Protein AF-A0A3T0L2H4-F1 (afdb_monomer)

Solvent-accessible surface area (backbone atoms only — not comparable to full-atom values): 9460 Å² total; per-residue (Å²): 134,84,81,76,82,53,71,65,59,56,51,52,51,53,52,51,52,49,54,54,48,66,65,45,51,65,56,50,56,55,52,53,42,51,49,43,51,50,49,54,53,52,48,42,53,42,38,47,71,46,48,25,53,52,43,20,54,50,18,48,73,70,71,46,46,9,37,43,18,85,68,58,34,30,36,25,63,88,86,34,71,83,20,71,37,55,82,76,43,87,78,59,85,41,53,33,37,34,35,37,48,38,19,73,33,75,86,37,40,12,22,22,25,37,36,29,41,90,70,34,72,46,55,34,36,36,29,23,27,24,16,37,82,87,43,65,29,46,58,46,40,32,35,56,73,55,86,75,89,86,57,76,49,42,39,35,75,48,88,77,58,97,80,51,55,60,44,33,34,73,87,71,44,36,23,38,49,56,130

Foldseek 3Di:
DDPDDDPVVVVVVVVVVVVVCVVVVVVVVVVQLVVLVVVVVVVLVCCAVFVQVVLQVVCLVVVVQQFNLVVQFKDAVVPHNVTPVCVRDPDDQQWGIFTSVLQGAQFWWFFGTWGDCVNNVFTKTKTKHTTGNVGTIHIWIWTWPDDDDDDGSWTWPDRDDPPDQKTATPVRTITGTDD

pLDDT: mean 89.54, std 6.28, range [52.69, 96.56]

Structure (mmCIF, N/CA/C/O backbone):
data_AF-A0A3T0L2H4-F1
#
_entry.id   AF-A0A3T0L2H4-F1
#
loop_
_atom_site.group_PDB
_atom_site.id
_atom_site.type_symbol
_atom_site.label_atom_id
_atom_site.label_alt_id
_atom_site.label_comp_id
_atom_site.label_asym_id
_atom_site.label_entity_id
_atom_site.label_seq_id
_atom_site.pdbx_PDB_ins_code
_atom_site.Cartn_x
_atom_site.Cartn_y
_atom_site.Cartn_z
_atom_site.occupancy
_atom_site.B_iso_or_equiv
_atom_site.auth_seq_id
_atom_site.auth_comp_id
_atom_site.auth_asym_id
_atom_site.auth_atom_id
_atom_site.pdbx_PDB_model_num
ATOM 1 N N . MET A 1 1 ? -42.240 -25.750 40.708 1.00 52.69 1 MET A N 1
ATOM 2 C CA . MET A 1 1 ? -42.545 -24.302 40.723 1.00 52.69 1 MET A CA 1
ATOM 3 C C . MET A 1 1 ? -41.540 -23.600 39.820 1.00 52.69 1 MET A C 1
ATOM 5 O O . MET A 1 1 ? -40.351 -23.680 40.100 1.00 52.69 1 MET A O 1
ATOM 9 N N . LYS A 1 2 ? -41.973 -23.003 38.702 1.00 60.78 2 LYS A N 1
ATOM 10 C CA . LYS A 1 2 ? -41.083 -22.189 37.857 1.00 60.78 2 LYS A CA 1
ATOM 11 C C . LYS A 1 2 ? -40.835 -20.868 38.590 1.00 60.78 2 LYS A C 1
ATOM 13 O O . LYS A 1 2 ? -41.796 -20.158 38.867 1.00 60.78 2 LYS A O 1
ATOM 18 N N . LYS A 1 3 ? -39.580 -20.565 38.945 1.00 75.06 3 LYS A N 1
ATOM 19 C CA . LYS A 1 3 ? -39.206 -19.233 39.440 1.00 75.06 3 LYS A CA 1
ATOM 20 C C . LYS A 1 3 ? -39.467 -18.240 38.307 1.00 75.06 3 LYS A C 1
ATOM 22 O O . LYS A 1 3 ? -38.840 -18.340 37.257 1.00 75.06 3 LYS A O 1
ATOM 27 N N . ALA A 1 4 ? -40.439 -17.353 38.495 1.00 71.19 4 ALA A N 1
ATOM 28 C CA . ALA A 1 4 ? -40.637 -16.223 37.602 1.00 71.19 4 ALA A CA 1
ATOM 29 C C . ALA A 1 4 ? -39.456 -15.260 37.790 1.00 71.19 4 ALA A C 1
ATOM 31 O O . ALA A 1 4 ? -39.099 -14.946 38.926 1.00 71.19 4 ALA A O 1
ATOM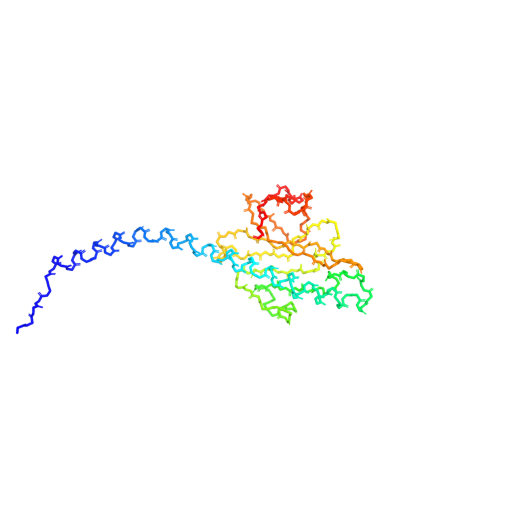 32 N N . PHE A 1 5 ? -38.828 -14.853 36.687 1.00 79.69 5 PHE A N 1
ATOM 33 C CA . PHE A 1 5 ? -37.731 -13.887 36.688 1.00 79.69 5 PHE A CA 1
ATOM 34 C C . PHE A 1 5 ? -38.257 -12.535 37.175 1.00 79.69 5 PHE A C 1
ATOM 36 O O . PHE A 1 5 ? -39.334 -12.106 36.749 1.00 79.69 5 PHE A O 1
ATOM 43 N N . THR A 1 6 ? -37.548 -11.877 38.090 1.00 90.38 6 THR A N 1
ATOM 44 C CA . THR A 1 6 ? -38.013 -10.589 38.613 1.00 90.38 6 THR A CA 1
ATOM 45 C C . THR A 1 6 ? -37.772 -9.485 37.582 1.00 90.38 6 THR A C 1
ATOM 47 O O . THR A 1 6 ? -36.775 -9.493 36.859 1.00 90.38 6 THR A O 1
ATOM 50 N N . MET A 1 7 ? -38.672 -8.497 37.503 1.00 89.19 7 MET A N 1
ATOM 51 C CA . MET A 1 7 ? -38.461 -7.345 36.613 1.00 89.19 7 MET A CA 1
ATOM 52 C C . MET A 1 7 ? -37.171 -6.586 36.957 1.00 89.19 7 MET A C 1
ATOM 54 O O . MET A 1 7 ? -36.500 -6.080 36.061 1.00 89.19 7 MET A O 1
ATOM 58 N N . ILE A 1 8 ? -36.792 -6.549 38.239 1.00 91.38 8 ILE A N 1
ATOM 59 C CA . ILE A 1 8 ? -35.568 -5.881 38.686 1.00 91.38 8 ILE A CA 1
ATOM 60 C C . ILE A 1 8 ? -34.298 -6.605 38.222 1.00 91.38 8 ILE A C 1
ATOM 62 O O . ILE A 1 8 ? -33.354 -5.934 37.812 1.00 91.38 8 ILE A O 1
ATOM 66 N N . GLU A 1 9 ? -34.276 -7.943 38.194 1.00 91.44 9 GLU A N 1
ATOM 67 C CA . GLU A 1 9 ? -33.148 -8.694 37.620 1.00 91.44 9 GLU A CA 1
ATOM 68 C C . GLU A 1 9 ? -32.969 -8.379 36.137 1.00 91.44 9 GLU A C 1
ATOM 70 O O . GLU A 1 9 ? -31.846 -8.170 35.684 1.00 91.44 9 GLU A O 1
ATOM 75 N N . LEU A 1 10 ? -34.067 -8.276 35.382 1.00 91.19 10 LEU A N 1
ATOM 76 C CA . LEU A 1 10 ? -33.998 -7.951 33.956 1.00 91.19 10 LEU A CA 1
ATOM 77 C C . LEU A 1 10 ? -33.436 -6.544 33.728 1.00 91.19 10 LEU A C 1
ATOM 79 O O . LEU A 1 10 ? -32.574 -6.356 32.870 1.00 91.19 10 LEU A O 1
ATOM 83 N N . ILE A 1 11 ? -33.878 -5.572 34.531 1.00 93.94 11 ILE A N 1
ATOM 84 C CA . ILE A 1 11 ? -33.385 -4.192 34.466 1.00 93.94 11 ILE A CA 1
ATOM 85 C C . ILE A 1 11 ? -31.892 -4.134 34.811 1.00 93.94 11 ILE A C 1
ATOM 87 O O . ILE A 1 11 ? -31.123 -3.459 34.130 1.00 93.94 11 ILE A O 1
ATOM 91 N N . PHE A 1 12 ? -31.448 -4.867 35.831 1.00 94.06 12 PHE A N 1
ATOM 92 C CA . PHE A 1 12 ? -30.040 -4.859 36.219 1.00 94.06 12 PHE A CA 1
ATOM 93 C C . PHE A 1 12 ? -29.137 -5.436 35.118 1.00 94.06 12 PHE A C 1
ATOM 95 O O . PHE A 1 12 ? -28.072 -4.886 34.837 1.00 94.06 12 PHE A O 1
ATOM 102 N N . VAL A 1 13 ? -29.592 -6.487 34.426 1.00 94.38 13 VAL A N 1
ATOM 103 C CA . VAL A 1 13 ? -28.862 -7.086 33.298 1.00 94.38 13 VAL A CA 1
ATOM 104 C C . VAL A 1 13 ? -28.708 -6.099 32.140 1.00 94.38 13 VAL A C 1
ATOM 106 O O . VAL A 1 13 ? -27.595 -5.926 31.645 1.00 94.38 13 VAL A O 1
ATOM 109 N N . ILE A 1 14 ? -29.777 -5.411 31.722 1.00 95.12 14 ILE A N 1
ATOM 110 C CA . ILE A 1 14 ? -29.680 -4.439 30.616 1.00 95.12 14 ILE A CA 1
ATOM 111 C C . ILE A 1 14 ? -28.819 -3.228 30.988 1.00 95.12 14 ILE A C 1
ATOM 113 O O . ILE A 1 14 ? -28.109 -2.709 30.130 1.00 95.12 14 ILE A O 1
ATOM 117 N N . VAL A 1 15 ? -28.822 -2.805 32.259 1.00 96.19 15 VAL A N 1
ATOM 118 C CA . VAL A 1 15 ? -27.967 -1.710 32.741 1.00 96.19 15 VAL A CA 1
ATOM 119 C C . VAL A 1 15 ? -26.497 -2.119 32.688 1.00 96.19 15 VAL A C 1
ATOM 121 O O . VAL A 1 15 ? -25.678 -1.369 32.156 1.00 96.19 15 VAL A O 1
ATOM 124 N N . ILE A 1 16 ? -26.154 -3.319 33.166 1.00 96.25 16 ILE A N 1
ATOM 125 C CA . ILE A 1 16 ? -24.778 -3.828 33.082 1.00 96.25 16 ILE A CA 1
ATOM 126 C C . ILE A 1 16 ? -24.341 -3.961 31.620 1.00 96.25 16 ILE A C 1
ATOM 128 O O . ILE A 1 16 ? -23.266 -3.477 31.264 1.00 96.25 16 ILE A O 1
ATOM 132 N N . LEU A 1 17 ? -25.167 -4.569 30.759 1.00 96.12 17 LEU A N 1
ATOM 133 C CA . LEU A 1 17 ? -24.862 -4.697 29.331 1.00 96.12 17 LEU A CA 1
ATOM 134 C C . LEU A 1 17 ? -24.706 -3.326 28.658 1.00 96.12 17 LEU A C 1
ATOM 136 O O . LEU A 1 17 ? -23.811 -3.162 27.832 1.00 96.12 17 LEU A O 1
ATOM 140 N N . GLY A 1 18 ? -25.506 -2.332 29.051 1.00 96.56 18 GLY A N 1
ATOM 141 C CA . GLY A 1 18 ? -25.394 -0.958 28.566 1.00 96.56 18 GLY A CA 1
ATOM 142 C C . GLY A 1 18 ? -24.054 -0.309 28.922 1.00 96.56 18 GLY A C 1
ATOM 143 O O . GLY A 1 18 ? -23.401 0.264 28.050 1.00 96.56 18 GLY A O 1
ATOM 144 N N . ILE A 1 19 ? -23.599 -0.448 30.172 1.00 96.25 19 ILE A N 1
ATOM 145 C CA . ILE A 1 19 ? -22.305 0.097 30.619 1.00 96.25 19 ILE A CA 1
ATOM 146 C C . ILE A 1 19 ? -21.145 -0.616 29.912 1.00 96.25 19 ILE A C 1
ATOM 148 O O . ILE A 1 19 ? -20.230 0.040 29.412 1.00 96.25 19 ILE A O 1
ATOM 152 N N . LEU A 1 20 ? -21.190 -1.950 29.821 1.00 96.12 20 LEU A N 1
ATOM 153 C CA . LEU A 1 20 ? -20.154 -2.727 29.135 1.00 96.12 20 LEU A CA 1
ATOM 154 C C . LEU A 1 20 ? -20.071 -2.372 27.644 1.00 96.12 20 LEU A C 1
ATOM 156 O O . LEU A 1 20 ? -18.970 -2.193 27.122 1.00 96.12 20 LEU A O 1
ATOM 160 N N . ALA A 1 21 ? -21.213 -2.211 26.970 1.00 93.44 21 ALA A N 1
ATOM 161 C CA . ALA A 1 21 ? -21.261 -1.806 25.567 1.00 93.44 21 ALA A CA 1
ATOM 162 C C . ALA A 1 21 ? -20.691 -0.395 25.35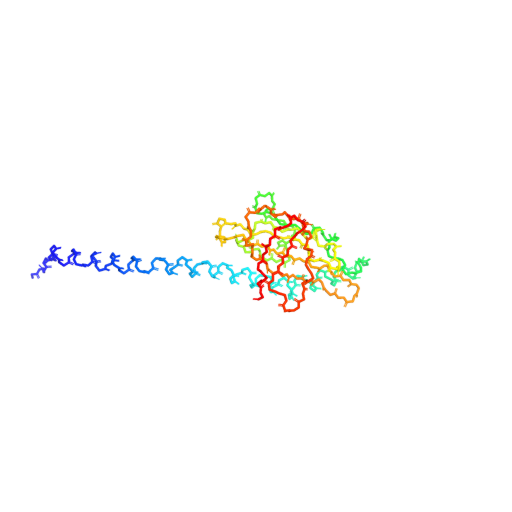4 1.00 93.44 21 ALA A C 1
ATOM 164 O O . ALA A 1 21 ? -19.905 -0.190 24.427 1.00 93.44 21 ALA A O 1
ATOM 165 N N . ALA A 1 22 ? -21.022 0.555 26.237 1.00 93.81 22 ALA A N 1
ATOM 166 C CA . ALA A 1 22 ? -20.541 1.933 26.149 1.00 93.81 22 ALA A CA 1
ATOM 167 C C . ALA A 1 22 ? -19.007 2.034 26.221 1.00 93.81 22 ALA A C 1
ATOM 169 O O . ALA A 1 22 ? -18.408 2.835 25.506 1.00 93.81 22 ALA A O 1
ATOM 170 N N . VAL A 1 23 ? -18.358 1.201 27.041 1.00 93.25 23 VAL A N 1
ATOM 171 C CA . VAL A 1 23 ? -16.890 1.189 27.173 1.00 93.25 23 VAL A CA 1
ATOM 172 C C . VAL A 1 23 ? -16.217 0.370 26.062 1.00 93.25 23 VAL A C 1
ATOM 174 O O . VAL A 1 23 ? -15.116 0.708 25.622 1.00 93.25 23 VAL A O 1
ATOM 177 N N . ALA A 1 24 ? -16.855 -0.699 25.578 1.00 91.50 24 ALA A N 1
ATOM 178 C CA . ALA A 1 24 ? -16.274 -1.581 24.564 1.00 91.50 24 ALA A CA 1
ATOM 179 C C . ALA A 1 24 ? -16.291 -0.984 23.145 1.00 91.50 24 ALA A C 1
ATOM 181 O O . ALA A 1 24 ? -15.344 -1.189 22.381 1.00 91.50 24 ALA A O 1
ATOM 182 N N . LEU A 1 25 ? -17.339 -0.236 22.786 1.00 90.88 25 LEU A N 1
ATOM 183 C CA . LEU A 1 25 ? -17.563 0.231 21.415 1.00 90.88 25 LEU A CA 1
ATOM 184 C C . LEU A 1 25 ? -16.460 1.170 20.879 1.00 90.88 25 LEU A C 1
ATOM 186 O O . LEU A 1 25 ? -15.962 0.906 19.782 1.00 90.88 25 LEU A O 1
ATOM 190 N N . PRO A 1 26 ? -15.979 2.189 21.622 1.00 87.81 26 PRO A N 1
ATOM 191 C CA . PRO A 1 26 ? -14.891 3.049 21.146 1.00 87.81 26 PRO A CA 1
ATOM 192 C C . PRO A 1 26 ? -13.592 2.275 20.890 1.00 87.81 26 PRO A C 1
ATOM 194 O O . PRO A 1 26 ? -12.888 2.525 19.912 1.00 87.81 26 PRO A O 1
ATOM 197 N N . LYS A 1 27 ? -13.290 1.289 21.746 1.00 89.00 27 LYS A N 1
ATOM 198 C CA . LYS A 1 27 ? -12.111 0.429 21.591 1.00 89.00 27 LYS A CA 1
ATOM 199 C C . LYS A 1 27 ? -12.232 -0.458 20.351 1.00 89.00 27 LYS A C 1
ATOM 201 O O . LYS A 1 27 ? -11.249 -0.626 19.633 1.00 89.00 27 LYS A O 1
ATOM 206 N N . PHE A 1 28 ? -13.423 -0.993 20.086 1.00 89.31 28 PHE A N 1
ATOM 207 C CA . PHE A 1 28 ? -13.675 -1.843 18.923 1.00 89.31 28 PHE A CA 1
ATOM 208 C C . PHE A 1 28 ? -13.435 -1.104 17.598 1.00 89.31 28 PHE A C 1
ATOM 210 O O . PHE A 1 28 ? -12.770 -1.645 16.717 1.00 89.31 28 PHE A O 1
ATOM 217 N N . LEU A 1 29 ? -13.874 0.156 17.485 1.00 87.94 29 LEU A N 1
ATOM 218 C CA . LEU A 1 29 ? -13.630 0.985 16.294 1.00 87.94 29 LEU A CA 1
ATOM 219 C C . LEU A 1 29 ? -12.131 1.209 16.035 1.00 87.94 29 LEU A C 1
ATOM 221 O O . LEU A 1 29 ? -11.672 1.099 14.899 1.00 87.94 29 LEU A O 1
ATOM 225 N N . GLY A 1 30 ? -11.350 1.466 17.089 1.00 88.50 30 GLY A N 1
ATOM 226 C CA . GLY A 1 30 ? -9.897 1.611 16.972 1.00 88.50 30 GLY A CA 1
ATOM 227 C C . GLY A 1 30 ? -9.198 0.328 16.505 1.00 88.50 30 GLY A C 1
ATOM 228 O O . GLY A 1 30 ? -8.292 0.391 15.676 1.00 88.50 30 GLY A O 1
ATOM 229 N N . VAL A 1 31 ? -9.636 -0.837 16.994 1.00 91.38 31 VAL A N 1
ATOM 230 C CA . VAL A 1 31 ? -9.088 -2.143 16.584 1.00 91.38 31 VAL A CA 1
ATOM 231 C C . VAL A 1 31 ? -9.437 -2.461 15.130 1.00 91.38 31 VAL A C 1
ATOM 233 O O . VAL A 1 31 ? -8.564 -2.909 14.391 1.00 91.38 31 VAL A O 1
ATOM 236 N N . ALA A 1 32 ? -10.669 -2.185 14.694 1.00 90.44 32 ALA A N 1
ATOM 237 C CA . ALA A 1 32 ? -11.070 -2.371 13.299 1.00 90.44 32 ALA A CA 1
ATOM 238 C C . ALA A 1 32 ? -10.202 -1.528 12.348 1.00 90.44 32 ALA A C 1
ATOM 240 O O . ALA A 1 32 ? -9.665 -2.051 11.374 1.00 90.44 32 ALA A O 1
ATOM 241 N N . GLN A 1 33 ? -9.966 -0.256 12.686 1.00 91.06 33 GLN A N 1
ATOM 242 C CA . GLN A 1 33 ? -9.081 0.619 11.913 1.00 91.06 33 GLN A CA 1
ATOM 243 C C . GLN A 1 33 ? -7.650 0.065 11.810 1.00 91.06 33 GLN A C 1
ATOM 245 O O . GLN A 1 33 ? -7.047 0.081 10.738 1.00 91.06 33 GLN A O 1
ATOM 250 N N . GLN A 1 34 ? -7.093 -0.420 12.923 1.00 91.81 34 GLN A N 1
ATOM 251 C CA . GLN A 1 34 ? -5.754 -1.014 12.938 1.00 91.81 34 GLN A CA 1
ATOM 252 C C . GLN A 1 34 ? -5.689 -2.312 12.125 1.00 91.81 34 GLN A C 1
ATOM 254 O O . GLN A 1 34 ? -4.666 -2.575 11.498 1.00 91.81 34 GLN A O 1
ATOM 259 N N . ALA A 1 35 ? -6.770 -3.095 12.095 1.00 93.81 35 ALA A N 1
ATOM 260 C CA . ALA A 1 35 ? -6.859 -4.294 11.270 1.00 93.81 35 ALA A CA 1
ATOM 261 C C . ALA A 1 35 ? -6.830 -3.953 9.771 1.00 93.81 35 ALA A C 1
ATOM 263 O O . ALA A 1 35 ? -6.056 -4.559 9.034 1.00 93.81 35 ALA A O 1
ATOM 264 N N . HIS A 1 36 ? -7.588 -2.942 9.331 1.00 94.94 36 HIS A N 1
ATOM 265 C CA . HIS A 1 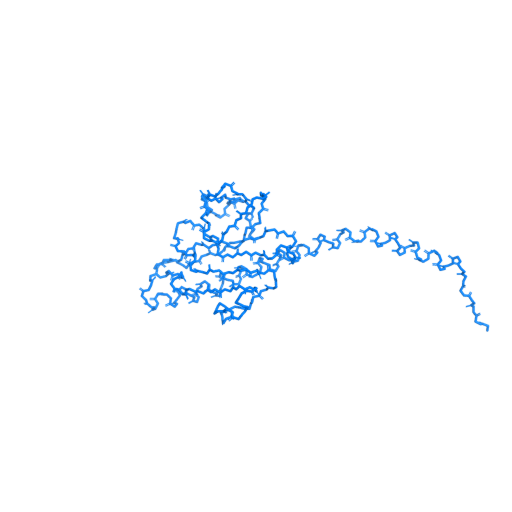36 ? -7.545 -2.468 7.941 1.00 94.94 36 HIS A CA 1
ATOM 266 C C . HIS A 1 36 ? -6.151 -1.960 7.549 1.00 94.94 36 HIS A C 1
ATOM 268 O O . HIS A 1 36 ? -5.628 -2.330 6.499 1.00 94.94 36 HIS A O 1
ATOM 274 N N . GLU A 1 37 ? -5.498 -1.182 8.420 1.00 94.56 37 GLU A N 1
ATOM 275 C CA . GLU A 1 37 ? -4.113 -0.750 8.189 1.00 94.56 37 GLU A CA 1
ATOM 276 C C . GLU A 1 37 ? -3.143 -1.943 8.119 1.00 94.56 37 GLU A C 1
ATOM 278 O O . GLU A 1 37 ? -2.256 -1.976 7.267 1.00 94.56 37 GLU A O 1
ATOM 283 N N . GLY A 1 38 ? -3.314 -2.944 8.986 1.00 95.06 38 GLY A N 1
ATOM 284 C CA . GLY A 1 38 ? -2.518 -4.173 8.983 1.00 95.06 38 GLY A CA 1
ATOM 285 C C . GLY A 1 38 ? -2.687 -5.004 7.707 1.00 95.06 38 GLY A C 1
ATOM 286 O O . GLY A 1 38 ? -1.698 -5.527 7.185 1.00 95.06 38 GLY A O 1
ATOM 287 N N . ASN A 1 39 ? -3.906 -5.075 7.167 1.00 95.19 39 ASN A N 1
ATOM 288 C CA . ASN A 1 39 ? -4.189 -5.727 5.887 1.00 95.19 39 ASN A CA 1
ATOM 289 C C . ASN A 1 39 ? -3.465 -5.015 4.741 1.00 95.19 39 ASN A C 1
ATOM 291 O O . ASN A 1 39 ? -2.765 -5.667 3.968 1.00 95.19 39 ASN A O 1
ATOM 295 N N . LEU A 1 40 ? -3.553 -3.682 4.677 1.00 95.44 40 LEU A N 1
ATOM 296 C CA . LEU A 1 40 ? -2.861 -2.879 3.663 1.00 95.44 40 LEU A CA 1
ATOM 297 C C . LEU A 1 40 ? -1.335 -3.021 3.755 1.00 95.44 40 LEU A C 1
ATOM 299 O O . LEU A 1 40 ? -0.672 -3.192 2.734 1.00 95.44 40 LEU A O 1
ATOM 303 N N . LYS A 1 41 ? -0.764 -3.026 4.967 1.00 95.38 41 LYS A N 1
ATOM 304 C CA . LYS A 1 41 ? 0.673 -3.291 5.174 1.00 95.38 41 LYS A CA 1
ATOM 305 C C . LYS A 1 41 ? 1.074 -4.677 4.677 1.00 95.38 41 LYS A C 1
ATOM 307 O O . LYS A 1 41 ? 2.087 -4.825 3.998 1.00 95.38 41 LYS A O 1
ATOM 312 N N . SER A 1 42 ? 0.271 -5.691 4.991 1.00 95.25 42 SER A N 1
ATOM 313 C CA . SER A 1 42 ? 0.519 -7.069 4.552 1.00 95.25 42 SER A CA 1
ATOM 314 C C . SER A 1 42 ? 0.421 -7.202 3.032 1.00 95.25 42 SER A C 1
ATOM 316 O O . SER A 1 42 ? 1.243 -7.884 2.417 1.00 95.25 42 SER A O 1
ATOM 318 N N . PHE A 1 43 ? -0.532 -6.499 2.421 1.00 95.25 43 PHE A N 1
ATOM 319 C CA . PHE A 1 43 ? -0.705 -6.432 0.977 1.00 95.25 43 PHE A CA 1
ATOM 320 C C . PHE A 1 43 ? 0.495 -5.771 0.289 1.00 95.25 43 PHE A C 1
ATOM 322 O O . PHE A 1 43 ? 1.101 -6.390 -0.578 1.00 95.25 43 PHE A O 1
ATOM 329 N N . VAL A 1 44 ? 0.946 -4.597 0.746 1.00 95.44 44 VAL A N 1
ATOM 330 C CA . VAL A 1 44 ? 2.172 -3.953 0.226 1.00 95.44 44 VAL A CA 1
ATOM 331 C C . VAL A 1 44 ? 3.414 -4.825 0.450 1.00 95.44 44 VAL A C 1
ATOM 333 O O . VAL A 1 44 ? 4.292 -4.913 -0.409 1.00 95.44 44 VAL A O 1
ATOM 336 N N . GLY A 1 45 ? 3.489 -5.540 1.573 1.00 94.94 45 GLY A N 1
ATOM 337 C CA . GLY A 1 45 ? 4.533 -6.538 1.802 1.00 94.94 45 GLY A CA 1
ATOM 338 C C . GLY A 1 45 ? 4.476 -7.712 0.816 1.00 94.94 45 GLY A C 1
ATOM 339 O O . GLY A 1 45 ? 5.511 -8.293 0.496 1.00 94.94 45 GLY A O 1
ATOM 340 N N . THR A 1 46 ? 3.290 -8.071 0.328 1.00 94.50 46 THR A N 1
ATOM 341 C CA . THR A 1 46 ? 3.098 -9.097 -0.709 1.00 94.50 46 THR A CA 1
ATOM 342 C C . THR A 1 46 ? 3.476 -8.553 -2.085 1.00 94.50 46 THR A C 1
ATOM 344 O O . THR A 1 46 ? 4.217 -9.221 -2.803 1.00 94.50 46 THR A O 1
ATOM 347 N N . LEU A 1 47 ? 3.098 -7.309 -2.406 1.00 94.06 47 LEU A N 1
ATOM 348 C CA . LEU A 1 47 ? 3.540 -6.621 -3.623 1.00 94.06 47 LEU A CA 1
ATOM 349 C C . LEU A 1 47 ? 5.065 -6.633 -3.739 1.00 94.06 47 LEU A C 1
ATOM 351 O O . LEU A 1 47 ? 5.597 -7.100 -4.737 1.00 94.06 47 LEU A O 1
ATOM 355 N N . ASN A 1 48 ? 5.776 -6.233 -2.686 1.00 94.62 48 ASN A N 1
ATOM 356 C CA . ASN A 1 48 ? 7.242 -6.204 -2.690 1.00 94.62 48 ASN A CA 1
ATOM 357 C C . ASN A 1 48 ? 7.909 -7.584 -2.803 1.00 94.62 48 ASN A C 1
ATOM 359 O O . ASN A 1 48 ? 9.037 -7.680 -3.278 1.00 94.62 48 ASN A O 1
ATOM 363 N N . ARG A 1 49 ? 7.266 -8.650 -2.314 1.00 93.88 49 ARG A N 1
ATOM 364 C CA . ARG A 1 49 ? 7.866 -9.996 -2.266 1.00 93.88 49 ARG A CA 1
ATOM 365 C C . ARG A 1 49 ? 7.502 -10.874 -3.454 1.00 93.88 49 ARG A C 1
ATOM 367 O O . ARG A 1 49 ? 8.236 -11.815 -3.737 1.00 93.88 49 ARG A O 1
ATOM 374 N N . THR A 1 50 ? 6.388 -10.587 -4.114 1.00 92.38 50 THR A N 1
ATOM 375 C CA . THR A 1 50 ? 5.845 -11.431 -5.179 1.00 92.38 50 THR A CA 1
ATOM 376 C C . THR A 1 50 ? 5.681 -10.631 -6.459 1.00 92.38 50 THR A C 1
ATOM 378 O O . THR A 1 50 ? 6.366 -10.912 -7.432 1.00 92.38 50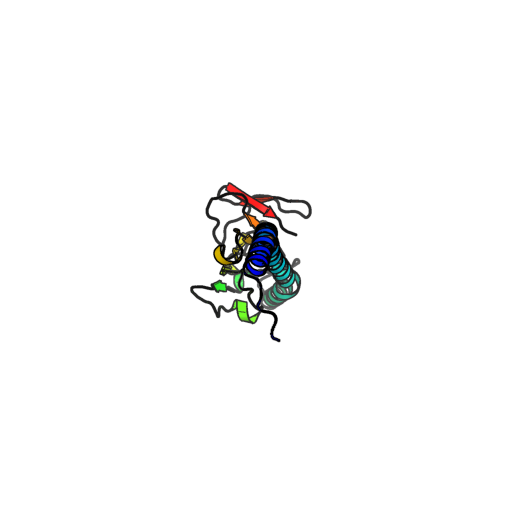 THR A O 1
ATOM 381 N N . VAL A 1 51 ? 4.842 -9.594 -6.453 1.00 91.81 51 VAL A N 1
ATOM 382 C CA . VAL A 1 51 ? 4.506 -8.853 -7.679 1.00 91.81 51 VAL A CA 1
ATOM 383 C C . VAL A 1 51 ? 5.720 -8.102 -8.227 1.00 91.81 51 VAL A C 1
ATOM 385 O O . VAL A 1 51 ? 6.061 -8.272 -9.390 1.00 91.81 51 VAL A O 1
ATOM 388 N N . ALA A 1 52 ? 6.430 -7.353 -7.382 1.00 92.94 52 ALA A N 1
ATOM 389 C CA . ALA A 1 52 ? 7.618 -6.589 -7.750 1.00 92.94 52 ALA A CA 1
ATOM 390 C C . ALA A 1 52 ? 8.688 -7.435 -8.473 1.00 92.94 52 ALA A C 1
ATOM 392 O O . ALA A 1 52 ? 9.024 -7.101 -9.608 1.00 92.94 52 ALA A O 1
ATOM 393 N N . PRO A 1 53 ? 9.211 -8.539 -7.896 1.00 93.06 53 PRO A N 1
ATOM 394 C CA . PRO A 1 53 ? 10.222 -9.346 -8.576 1.00 93.06 53 PRO A CA 1
ATOM 395 C C . PRO A 1 53 ? 9.678 -10.093 -9.800 1.00 93.06 53 PRO A C 1
ATOM 397 O O . PRO A 1 53 ? 10.428 -10.294 -10.753 1.00 93.06 53 PRO A O 1
ATOM 400 N N . THR A 1 54 ? 8.402 -10.500 -9.805 1.00 92.94 54 THR A N 1
ATOM 401 C CA . THR A 1 54 ? 7.793 -11.165 -10.967 1.00 92.94 54 THR A CA 1
ATOM 402 C C . THR A 1 54 ? 7.696 -10.219 -12.159 1.00 92.94 54 THR A C 1
ATOM 404 O O . THR A 1 54 ? 8.176 -10.570 -13.234 1.00 92.94 54 THR A O 1
ATOM 407 N N . LEU A 1 55 ? 7.149 -9.015 -11.968 1.00 93.06 55 LEU A N 1
ATOM 408 C CA . LEU A 1 55 ? 7.030 -8.020 -13.037 1.00 93.06 55 LEU A CA 1
ATOM 409 C C . LEU A 1 55 ? 8.396 -7.512 -13.491 1.00 93.06 55 LEU A C 1
ATOM 411 O O . LEU A 1 55 ? 8.625 -7.352 -14.68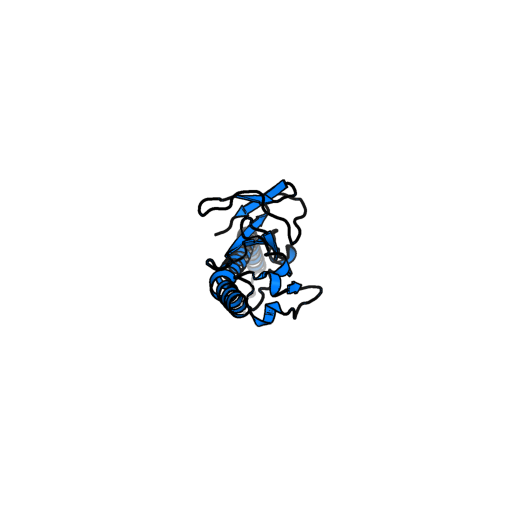4 1.00 93.06 55 LEU A O 1
ATOM 415 N N . TRP A 1 56 ? 9.333 -7.331 -12.560 1.00 94.94 56 TRP A N 1
ATOM 416 C CA . TRP A 1 56 ? 10.703 -6.958 -12.898 1.00 94.94 56 TRP A CA 1
ATOM 417 C C . TRP A 1 56 ? 11.393 -8.020 -13.757 1.00 94.94 56 TRP A C 1
ATOM 419 O O . TRP A 1 56 ? 11.992 -7.699 -14.779 1.00 94.94 56 TRP A O 1
ATOM 429 N N . SER A 1 57 ? 11.269 -9.301 -13.396 1.00 93.31 57 SER A N 1
ATOM 430 C CA . SER A 1 57 ? 11.829 -10.386 -14.206 1.00 93.31 57 SER A CA 1
ATOM 431 C C . SER A 1 57 ? 11.176 -10.470 -15.587 1.00 93.31 57 SER A C 1
ATOM 433 O O . SER A 1 57 ? 11.870 -10.763 -16.561 1.00 93.31 57 SER A O 1
ATOM 435 N N . GLU A 1 58 ? 9.864 -10.237 -15.678 1.00 92.19 58 GLU A N 1
ATOM 436 C CA . GLU A 1 58 ? 9.134 -10.202 -16.949 1.00 92.19 58 GLU A CA 1
ATOM 437 C C . GLU A 1 58 ? 9.633 -9.040 -17.821 1.00 92.19 58 GLU A C 1
ATOM 439 O O . GLU A 1 58 ? 10.031 -9.265 -18.964 1.00 92.19 58 GLU A O 1
ATOM 444 N N . SER A 1 59 ? 9.752 -7.845 -17.241 1.00 93.94 59 SER A N 1
ATOM 445 C CA . SER A 1 59 ? 10.284 -6.637 -17.879 1.00 93.94 59 SER A CA 1
ATOM 446 C C . SER A 1 59 ? 11.702 -6.829 -18.425 1.00 93.94 59 SER A C 1
ATOM 448 O O . SER A 1 59 ? 11.960 -6.577 -19.604 1.00 93.94 59 SER A O 1
ATOM 450 N N . ILE A 1 60 ? 12.616 -7.376 -17.619 1.00 94.12 60 ILE A N 1
ATOM 451 C CA . ILE A 1 60 ? 13.997 -7.659 -18.041 1.00 94.12 60 ILE A CA 1
ATOM 452 C C . ILE A 1 60 ? 14.022 -8.677 -19.186 1.00 94.12 60 ILE A C 1
ATOM 454 O O . ILE A 1 60 ? 14.762 -8.504 -20.154 1.00 94.12 60 ILE A O 1
ATOM 458 N N . SER A 1 61 ? 13.192 -9.723 -19.117 1.00 93.75 61 SER A N 1
ATOM 459 C CA . SER A 1 61 ? 13.100 -10.723 -20.190 1.00 93.75 61 SER A CA 1
ATOM 460 C C . SER A 1 61 ? 12.483 -10.170 -21.480 1.00 93.75 61 SER A C 1
ATOM 462 O O . SER A 1 61 ? 12.830 -10.628 -22.569 1.00 93.75 61 SER A O 1
ATOM 464 N N . GLY A 1 62 ? 11.602 -9.173 -21.358 1.00 92.75 62 GLY A N 1
ATOM 465 C CA . GLY A 1 62 ? 10.955 -8.475 -22.466 1.00 92.75 62 GLY A CA 1
ATOM 466 C C . GLY A 1 62 ? 11.793 -7.353 -23.083 1.00 92.75 62 GLY A C 1
ATOM 467 O O . GLY A 1 62 ? 11.387 -6.799 -24.100 1.00 92.75 62 GLY A O 1
ATOM 468 N N . GLY A 1 63 ? 12.960 -7.029 -22.514 1.00 93.06 63 GLY A N 1
ATOM 469 C CA . GLY A 1 63 ? 13.809 -5.931 -22.987 1.00 93.06 63 GLY A CA 1
ATOM 470 C C . GLY A 1 63 ? 13.318 -4.542 -22.572 1.00 93.06 63 GLY A C 1
ATOM 471 O O . GLY A 1 63 ? 13.616 -3.567 -23.254 1.00 93.06 63 GLY A O 1
ATOM 472 N N . HIS A 1 64 ? 12.568 -4.456 -21.471 1.00 91.69 64 HIS A N 1
ATOM 473 C CA . HIS A 1 64 ? 12.045 -3.214 -20.895 1.00 91.69 64 HIS A CA 1
ATOM 474 C C . HIS A 1 64 ? 12.905 -2.696 -19.725 1.00 91.69 64 HIS A C 1
ATOM 476 O O . HIS A 1 64 ? 12.450 -1.882 -18.937 1.00 91.69 64 HIS A O 1
ATOM 482 N N . ASP A 1 65 ? 14.149 -3.171 -19.583 1.00 91.81 65 ASP A N 1
ATOM 483 C CA . ASP A 1 65 ? 15.132 -2.671 -18.606 1.00 91.81 65 ASP A CA 1
ATOM 484 C C . ASP A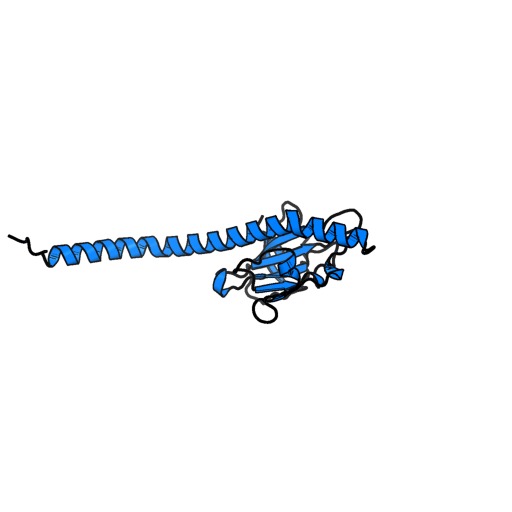 1 65 ? 14.638 -2.587 -17.147 1.00 91.81 65 ASP A C 1
ATOM 486 O O . ASP A 1 65 ? 15.143 -1.789 -16.363 1.00 91.81 65 ASP A O 1
ATOM 490 N N . GLY A 1 66 ? 13.687 -3.434 -16.747 1.00 89.94 66 GLY A N 1
ATOM 491 C CA . GLY A 1 66 ? 13.160 -3.472 -15.382 1.00 89.94 66 GLY A CA 1
ATOM 492 C C . GLY A 1 66 ? 12.040 -2.469 -15.089 1.00 89.94 66 GLY A C 1
ATOM 493 O O . GLY A 1 66 ? 11.526 -2.514 -13.972 1.00 89.94 66 GLY A O 1
ATOM 494 N N . ASP A 1 67 ? 11.642 -1.647 -16.068 1.00 92.12 67 ASP A N 1
ATOM 495 C CA . ASP A 1 67 ? 10.448 -0.787 -16.032 1.00 92.12 67 ASP A CA 1
ATOM 496 C C . ASP A 1 67 ? 9.204 -1.671 -15.894 1.00 92.12 67 ASP A C 1
ATOM 498 O O . ASP A 1 67 ? 9.016 -2.595 -16.692 1.00 92.12 67 ASP A O 1
ATOM 502 N N . ILE A 1 68 ? 8.373 -1.440 -14.877 1.00 92.81 68 ILE A N 1
ATOM 503 C CA . ILE A 1 68 ? 7.104 -2.161 -14.699 1.00 92.81 68 ILE A CA 1
ATOM 504 C C . ILE A 1 68 ? 5.876 -1.375 -15.164 1.00 92.81 68 ILE A C 1
ATOM 506 O O . ILE A 1 68 ? 4.812 -1.984 -15.327 1.00 92.81 68 ILE A O 1
ATOM 510 N N . ALA A 1 69 ? 5.994 -0.077 -15.442 1.00 92.25 69 ALA A N 1
ATOM 511 C CA . ALA A 1 69 ? 4.920 0.720 -16.027 1.00 92.25 69 ALA A CA 1
ATOM 512 C C . ALA A 1 69 ? 4.505 0.220 -17.413 1.00 92.25 69 ALA A C 1
ATOM 514 O O . ALA A 1 69 ? 3.315 0.283 -17.746 1.00 92.25 69 ALA A O 1
ATOM 515 N N . TYR A 1 70 ? 5.424 -0.371 -18.188 1.00 89.88 70 TYR A N 1
ATOM 516 C CA . TYR A 1 70 ? 5.094 -0.954 -19.500 1.00 89.88 70 TYR A CA 1
ATOM 517 C C . TYR A 1 70 ? 3.957 -1.990 -19.432 1.00 89.88 70 TYR A C 1
ATOM 519 O O . TYR A 1 70 ? 3.227 -2.181 -20.407 1.00 89.88 70 TYR A O 1
ATOM 527 N N . THR A 1 71 ? 3.807 -2.671 -18.291 1.00 86.88 71 THR A N 1
ATOM 528 C CA . THR A 1 71 ? 2.832 -3.753 -18.118 1.00 86.88 71 THR A CA 1
ATOM 529 C C . THR A 1 71 ? 1.385 -3.257 -18.161 1.00 86.88 71 THR A C 1
ATOM 531 O O . THR A 1 71 ? 0.478 -4.057 -18.405 1.00 86.88 71 THR A O 1
ATOM 534 N N . ALA A 1 72 ? 1.162 -1.954 -17.931 1.00 88.19 72 ALA A N 1
ATOM 535 C CA . ALA A 1 72 ? -0.155 -1.321 -17.862 1.00 88.19 72 ALA A CA 1
ATOM 536 C C . ALA A 1 72 ? -1.154 -2.117 -17.000 1.00 88.19 72 ALA A C 1
ATOM 538 O O . ALA A 1 72 ? -2.328 -2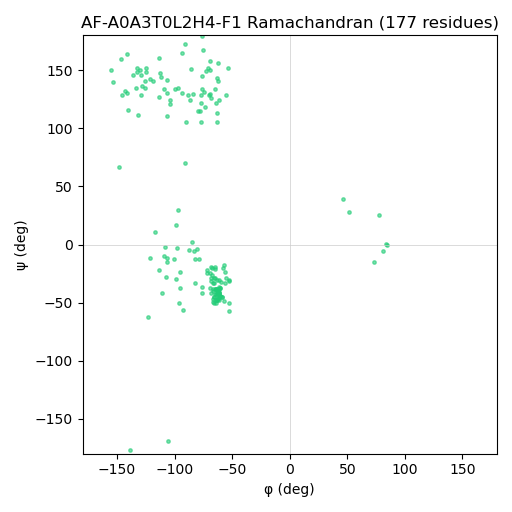.291 -17.347 1.00 88.19 72 ALA A O 1
ATOM 539 N N . LEU A 1 73 ? -0.661 -2.673 -15.888 1.00 92.50 73 LEU A N 1
ATOM 540 C CA . LEU A 1 73 ? -1.489 -3.431 -14.964 1.00 92.50 73 LEU A CA 1
ATOM 541 C C . LEU A 1 73 ? -2.322 -2.482 -14.113 1.00 92.50 73 LEU A C 1
ATOM 543 O O . LEU A 1 73 ? -1.798 -1.644 -13.386 1.00 92.50 73 LEU A O 1
ATOM 547 N N . GLN A 1 74 ? -3.630 -2.660 -14.196 1.00 93.00 74 GLN A N 1
ATOM 548 C CA . GLN A 1 74 ? -4.644 -1.814 -13.608 1.00 93.00 74 GLN A CA 1
ATOM 549 C C . GLN A 1 74 ? -5.684 -2.658 -12.875 1.00 93.00 74 GLN A C 1
ATOM 551 O O . GLN A 1 74 ? -6.021 -3.784 -13.253 1.00 93.00 74 GLN A O 1
ATOM 556 N N . TYR A 1 75 ? -6.219 -2.069 -11.822 1.00 94.00 75 TYR A N 1
ATOM 557 C CA . TYR A 1 75 ? -7.356 -2.537 -11.058 1.00 94.00 75 TYR A CA 1
ATOM 558 C C . TYR A 1 75 ? -8.169 -1.320 -10.625 1.00 94.00 75 TYR A C 1
ATOM 560 O O . TYR A 1 75 ? -7.627 -0.359 -10.080 1.00 94.00 75 TYR A O 1
ATOM 568 N N . ASP A 1 76 ? -9.479 -1.374 -10.817 1.00 93.19 76 ASP A N 1
ATOM 569 C CA . ASP A 1 76 ? -10.397 -0.364 -10.304 1.00 93.19 76 ASP A CA 1
ATOM 570 C C . ASP A 1 76 ? -11.655 -1.073 -9.815 1.00 93.19 76 ASP A C 1
ATOM 572 O O . ASP A 1 76 ? -12.390 -1.664 -10.597 1.00 93.19 76 ASP A O 1
ATOM 576 N N . LYS A 1 77 ? -11.923 -1.007 -8.515 1.00 90.94 77 LYS A N 1
ATOM 577 C CA . LYS A 1 77 ? -13.071 -1.657 -7.880 1.00 90.94 77 LYS A CA 1
ATOM 578 C C . LYS A 1 77 ? -14.416 -1.255 -8.500 1.00 90.94 77 LYS A C 1
ATOM 580 O O . LYS A 1 77 ? -15.338 -2.070 -8.505 1.00 90.94 77 LYS A O 1
ATOM 585 N N . ASP A 1 78 ? -14.537 -0.020 -8.980 1.00 90.38 78 ASP A N 1
ATOM 586 C CA . ASP A 1 78 ? -15.787 0.554 -9.474 1.00 90.38 78 ASP A CA 1
ATOM 587 C C . ASP A 1 78 ? -15.917 0.415 -11.001 1.00 90.38 78 ASP A C 1
ATOM 589 O O . ASP A 1 78 ? -17.018 0.174 -11.502 1.00 90.38 78 ASP A O 1
ATOM 593 N N . THR A 1 79 ? -14.817 0.566 -11.748 1.00 90.56 79 THR A N 1
ATOM 594 C CA . THR A 1 79 ? -14.841 0.590 -13.225 1.00 90.56 79 THR A CA 1
ATOM 595 C C . THR A 1 79 ? -14.264 -0.660 -13.891 1.00 90.56 79 THR A C 1
ATOM 597 O O . THR A 1 79 ? -14.698 -1.008 -14.990 1.00 90.56 79 THR A O 1
ATOM 600 N N . ASN A 1 80 ? -13.328 -1.358 -13.243 1.00 87.69 80 ASN A N 1
ATOM 601 C CA . ASN A 1 80 ? -12.649 -2.542 -13.774 1.00 87.69 80 ASN A CA 1
ATOM 602 C C . ASN A 1 80 ? -12.275 -3.546 -12.657 1.00 87.69 80 ASN A C 1
ATOM 604 O O . ASN A 1 80 ? -11.087 -3.729 -12.350 1.00 87.69 80 ASN A O 1
ATOM 608 N N . PRO A 1 81 ? -13.277 -4.174 -12.007 1.00 85.44 81 PRO A N 1
ATOM 609 C CA . PRO A 1 81 ? -13.051 -5.023 -10.835 1.00 85.44 81 PRO A CA 1
ATOM 610 C C . PRO A 1 81 ? -12.282 -6.310 -11.169 1.00 85.44 81 PRO A C 1
ATOM 612 O O . PRO A 1 81 ? -11.564 -6.825 -10.317 1.00 85.44 81 PRO A O 1
ATOM 615 N N . ASP A 1 82 ? -12.370 -6.780 -12.416 1.00 86.38 82 ASP A N 1
ATOM 616 C CA . ASP A 1 82 ? -11.615 -7.924 -12.944 1.00 86.38 82 ASP A CA 1
ATOM 617 C C . ASP A 1 82 ? -10.351 -7.472 -13.704 1.00 86.38 82 ASP A C 1
ATOM 619 O O . ASP A 1 82 ? -9.913 -8.114 -14.663 1.00 86.38 82 ASP A O 1
ATOM 623 N N . GLY A 1 83 ? -9.776 -6.330 -13.310 1.00 84.25 83 GLY A N 1
ATOM 624 C CA . GLY A 1 83 ? -8.603 -5.756 -13.960 1.00 84.25 83 GLY A CA 1
ATOM 625 C C . GLY A 1 83 ? -7.435 -6.739 -14.065 1.00 84.25 83 GLY A C 1
ATOM 626 O O . GLY A 1 83 ? -7.280 -7.652 -13.251 1.00 84.25 83 GLY A O 1
ATOM 627 N N . ASN A 1 84 ? -6.587 -6.558 -15.078 1.00 89.38 84 ASN A N 1
ATOM 628 C CA . ASN A 1 84 ? -5.471 -7.460 -15.394 1.00 89.38 84 ASN A CA 1
ATOM 629 C C . ASN A 1 84 ? -4.490 -7.665 -14.221 1.00 89.38 84 ASN A C 1
ATOM 631 O O . ASN A 1 84 ? -3.853 -8.717 -14.147 1.00 89.38 84 ASN A O 1
ATOM 635 N N . LEU A 1 85 ? -4.409 -6.727 -13.271 1.00 89.44 85 LEU A N 1
ATOM 636 C CA . LEU A 1 85 ? -3.592 -6.867 -12.066 1.00 89.44 85 LEU A CA 1
ATOM 637 C C . LEU A 1 85 ? -4.080 -7.992 -11.130 1.00 89.44 85 LEU A C 1
ATOM 639 O O . LEU A 1 85 ? -3.263 -8.625 -10.459 1.00 89.44 85 LEU A O 1
ATOM 643 N N . THR A 1 86 ? -5.379 -8.310 -11.130 1.00 87.75 86 THR A N 1
ATOM 644 C CA . THR A 1 86 ? -5.960 -9.383 -10.291 1.00 87.75 86 THR A CA 1
ATOM 645 C C . THR A 1 86 ? -5.442 -10.778 -10.655 1.00 87.75 86 THR A C 1
ATOM 647 O O . THR A 1 86 ? -5.475 -11.694 -9.840 1.00 87.75 86 THR A O 1
ATOM 650 N N . LYS A 1 87 ? -4.878 -10.942 -11.860 1.00 88.12 87 LYS A N 1
ATOM 651 C CA . LYS A 1 87 ? -4.208 -12.178 -12.293 1.00 88.12 87 LYS A CA 1
ATOM 652 C C . LYS A 1 87 ? -2.894 -12.436 -11.545 1.00 88.12 87 LYS A C 1
ATOM 654 O O . LYS A 1 87 ? -2.446 -13.580 -11.480 1.00 88.12 87 LYS A O 1
ATOM 659 N N . TYR A 1 88 ? -2.268 -11.383 -11.024 1.00 86.56 88 TYR A N 1
ATOM 660 C CA . TYR A 1 88 ? -0.975 -11.453 -10.343 1.00 86.56 88 TYR A CA 1
ATOM 661 C C . TYR A 1 88 ? -1.122 -11.471 -8.822 1.00 86.56 88 TYR A C 1
ATOM 663 O O . TYR A 1 88 ? -0.275 -12.041 -8.134 1.00 86.56 88 TYR A O 1
ATOM 671 N N . ILE A 1 89 ? -2.172 -10.841 -8.291 1.00 89.38 89 ILE A N 1
ATOM 672 C CA . ILE A 1 89 ? -2.408 -10.756 -6.853 1.00 89.38 89 ILE A CA 1
ATOM 673 C C . ILE A 1 89 ? -3.893 -10.596 -6.532 1.00 89.38 89 ILE A C 1
ATOM 675 O O . ILE A 1 89 ? -4.601 -9.814 -7.166 1.00 89.38 89 ILE A O 1
ATOM 679 N N . ASP A 1 90 ? -4.342 -11.289 -5.487 1.00 90.81 90 ASP A N 1
ATOM 680 C CA . ASP A 1 90 ? -5.676 -11.089 -4.932 1.00 90.81 90 ASP A CA 1
ATOM 681 C C . ASP A 1 90 ? -5.776 -9.715 -4.263 1.00 90.81 90 ASP A C 1
ATOM 683 O O . ASP A 1 90 ? -4.982 -9.364 -3.381 1.00 90.81 90 ASP A O 1
ATOM 687 N N . MET A 1 91 ? -6.777 -8.935 -4.667 1.00 89.56 91 MET A N 1
ATOM 688 C CA . MET A 1 91 ? -6.937 -7.567 -4.198 1.00 89.56 91 MET A CA 1
ATOM 689 C C . MET A 1 91 ? -7.737 -7.520 -2.886 1.00 89.56 91 MET A C 1
ATOM 691 O O . MET A 1 91 ? -8.862 -8.025 -2.828 1.00 89.56 91 MET A O 1
ATOM 695 N N . PRO A 1 92 ? -7.207 -6.913 -1.810 1.00 92.00 92 PRO A N 1
ATOM 696 C CA . PRO A 1 92 ? -7.957 -6.770 -0.574 1.00 92.00 92 PRO A CA 1
ATOM 697 C C . PRO A 1 92 ? -9.058 -5.717 -0.750 1.00 92.00 92 PRO A C 1
ATOM 699 O O . PRO A 1 92 ? -8.903 -4.735 -1.476 1.00 92.00 92 PRO A O 1
ATOM 702 N N . LYS A 1 93 ? -10.173 -5.895 -0.033 1.00 91.62 93 LYS A N 1
ATOM 703 C CA . LYS A 1 93 ? -11.366 -5.027 -0.108 1.00 91.62 93 LYS A CA 1
ATOM 704 C C . LYS A 1 93 ? -11.099 -3.549 0.208 1.00 91.62 93 LYS A C 1
ATOM 706 O O . LYS A 1 93 ? -11.935 -2.699 -0.100 1.00 91.62 93 LYS A O 1
ATOM 711 N N . GLU A 1 94 ? -9.994 -3.266 0.896 1.00 94.31 94 GLU A N 1
ATOM 712 C CA . GLU A 1 94 ? -9.5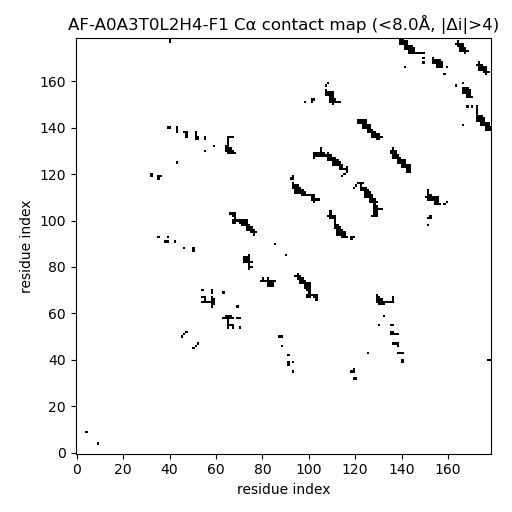34 -1.929 1.247 1.00 94.31 94 GLU A CA 1
ATOM 713 C C . GLU A 1 94 ? -8.989 -1.153 0.039 1.00 94.31 94 GLU A C 1
ATOM 715 O O . GLU A 1 94 ? -8.971 0.071 0.102 1.00 94.31 94 GLU A O 1
ATOM 720 N N . ILE A 1 95 ? -8.560 -1.812 -1.044 1.00 94.06 95 ILE A N 1
ATOM 721 C CA . ILE A 1 95 ? -8.050 -1.133 -2.245 1.00 94.06 95 ILE A CA 1
ATOM 722 C C . ILE A 1 95 ? -9.209 -0.727 -3.147 1.00 94.06 95 ILE A C 1
ATOM 724 O O . ILE A 1 95 ? -10.078 -1.537 -3.482 1.00 94.06 95 ILE A O 1
ATOM 728 N N . LYS A 1 96 ? -9.200 0.545 -3.546 1.00 94.19 96 LYS A N 1
ATOM 729 C CA . LYS A 1 96 ? -10.153 1.101 -4.498 1.00 94.19 96 LYS A CA 1
ATOM 730 C C . LYS A 1 96 ? -9.602 1.020 -5.915 1.00 94.19 96 LYS A C 1
ATOM 732 O O . LYS A 1 96 ? -10.212 0.388 -6.766 1.00 94.19 96 LYS A O 1
ATOM 737 N N . ASN A 1 97 ? -8.425 1.598 -6.134 1.00 93.81 97 ASN A N 1
ATOM 738 C CA . ASN A 1 97 ? -7.796 1.681 -7.444 1.00 93.81 97 ASN A CA 1
ATOM 739 C C . ASN A 1 97 ? -6.311 1.354 -7.319 1.00 93.81 97 ASN A C 1
ATOM 741 O O . ASN A 1 97 ? -5.681 1.698 -6.316 1.00 93.81 97 ASN A O 1
ATOM 745 N N . MET A 1 98 ? -5.756 0.725 -8.345 1.00 93.88 98 MET A N 1
ATOM 746 C CA . MET A 1 98 ? -4.326 0.566 -8.530 1.00 93.88 98 MET A CA 1
ATOM 747 C C . MET A 1 98 ? -3.988 0.620 -10.019 1.00 93.88 98 MET A C 1
ATOM 749 O O . MET A 1 98 ? -4.581 -0.116 -10.796 1.00 93.88 98 MET A O 1
ATOM 753 N N . ASP A 1 99 ? -3.040 1.460 -10.405 1.00 93.94 99 ASP A N 1
ATOM 754 C CA . ASP A 1 99 ? -2.510 1.579 -11.756 1.00 93.94 99 ASP A CA 1
ATOM 755 C C . ASP A 1 99 ? -0.981 1.574 -11.692 1.00 93.94 99 ASP A C 1
ATOM 757 O O . ASP A 1 99 ? -0.357 2.486 -11.154 1.00 93.94 99 ASP A O 1
ATOM 761 N N . LEU A 1 100 ? -0.373 0.504 -12.202 1.00 92.94 100 LEU A N 1
ATOM 762 C CA . LEU A 1 100 ? 1.078 0.369 -12.250 1.00 92.94 100 LEU A CA 1
ATOM 763 C C . LEU A 1 100 ? 1.696 1.096 -13.446 1.00 92.94 100 LEU A C 1
ATOM 765 O O . LEU A 1 100 ? 2.906 1.287 -13.431 1.00 92.94 100 LEU A O 1
ATOM 769 N N . SER A 1 101 ? 0.909 1.549 -14.433 1.00 92.12 101 SER A N 1
ATOM 770 C CA . SER A 1 101 ? 1.430 2.393 -15.525 1.00 92.12 101 SER A CA 1
ATOM 771 C C . SER A 1 101 ? 1.936 3.753 -15.032 1.00 92.12 101 SER A C 1
ATOM 773 O O . SER A 1 101 ? 2.803 4.363 -15.660 1.00 92.12 101 SER A O 1
ATOM 775 N N . ASP A 1 102 ? 1.466 4.177 -13.858 1.00 91.56 102 ASP A N 1
ATOM 776 C CA . ASP A 1 102 ? 1.945 5.362 -13.153 1.00 91.56 102 ASP A CA 1
ATOM 777 C C . ASP A 1 102 ? 3.252 5.125 -12.372 1.00 91.56 102 ASP A C 1
ATOM 779 O O . ASP A 1 102 ? 3.786 6.075 -11.809 1.00 91.56 102 ASP A O 1
ATOM 783 N N . CYS A 1 103 ? 3.790 3.896 -12.316 1.00 93.06 103 CYS A N 1
ATOM 784 C CA . CYS A 1 103 ? 5.108 3.609 -11.731 1.00 93.06 103 CYS A CA 1
ATOM 785 C C . CYS A 1 103 ? 6.212 3.681 -12.790 1.00 93.06 103 CYS A C 1
ATOM 787 O O . CYS A 1 103 ? 6.755 2.655 -13.178 1.00 93.06 103 CYS A O 1
ATOM 789 N N . ASN A 1 104 ? 6.518 4.881 -13.276 1.00 92.06 104 ASN A N 1
ATOM 790 C CA . ASN A 1 104 ? 7.460 5.124 -14.377 1.00 92.06 104 ASN A CA 1
ATOM 791 C C . ASN A 1 104 ? 8.699 5.950 -13.977 1.00 92.06 104 ASN A C 1
ATOM 793 O O . ASN A 1 104 ? 9.456 6.409 -14.835 1.00 92.06 104 ASN A O 1
ATOM 797 N N . SER A 1 105 ? 8.909 6.173 -12.679 1.00 90.12 105 SER A N 1
ATOM 798 C CA . SER A 1 105 ? 10.041 6.924 -12.141 1.00 90.12 105 SER A CA 1
ATOM 799 C C . SER A 1 105 ? 10.970 6.030 -11.333 1.00 90.12 105 SER A C 1
ATOM 801 O O . SER A 1 105 ? 10.563 5.384 -10.370 1.00 90.12 105 SER A O 1
ATOM 803 N N . THR A 1 106 ? 12.255 6.057 -11.682 1.00 88.94 106 THR A N 1
ATOM 804 C CA . THR A 1 106 ? 13.323 5.339 -10.964 1.00 88.94 106 THR A CA 1
ATOM 805 C C . THR A 1 106 ? 13.924 6.151 -9.814 1.00 88.94 106 THR A C 1
ATOM 807 O O . THR A 1 106 ? 14.776 5.644 -9.082 1.00 88.94 106 THR A O 1
ATOM 810 N N . THR A 1 107 ? 13.509 7.412 -9.653 1.00 86.56 107 THR A N 1
ATOM 811 C CA . THR A 1 107 ? 14.037 8.340 -8.639 1.00 86.56 107 THR A CA 1
ATOM 812 C C . THR A 1 107 ? 13.020 8.652 -7.557 1.00 86.56 107 THR A C 1
ATOM 814 O O . THR A 1 107 ? 13.363 8.667 -6.374 1.00 86.56 107 THR A O 1
ATOM 817 N N . ASP A 1 108 ? 11.768 8.857 -7.952 1.00 89.00 108 ASP A N 1
ATOM 818 C CA . ASP A 1 108 ? 10.725 9.383 -7.086 1.00 89.00 108 ASP A CA 1
ATOM 819 C C . ASP A 1 108 ? 9.597 8.370 -6.933 1.00 89.00 108 ASP A C 1
ATOM 821 O O . ASP A 1 108 ? 9.192 7.711 -7.886 1.00 89.00 108 ASP A O 1
ATOM 825 N N . TYR A 1 109 ? 9.053 8.266 -5.721 1.00 91.00 109 TYR A N 1
ATOM 826 C CA . TYR A 1 109 ? 7.864 7.450 -5.497 1.00 91.00 109 TYR A CA 1
ATOM 827 C C . TYR A 1 109 ? 6.647 8.109 -6.145 1.00 91.00 109 TYR A C 1
ATOM 829 O O . TYR A 1 109 ? 6.344 9.263 -5.855 1.00 91.00 109 TYR A O 1
ATOM 837 N N . GLN A 1 110 ? 5.906 7.360 -6.946 1.00 92.06 110 GLN A N 1
ATOM 838 C CA . GLN A 1 110 ? 4.670 7.798 -7.586 1.00 92.06 110 GLN A CA 1
ATOM 839 C C . GLN A 1 110 ? 3.493 7.040 -7.005 1.00 92.06 110 GLN A C 1
ATOM 841 O O . GLN A 1 110 ? 3.609 5.866 -6.649 1.00 92.06 110 GLN A O 1
ATOM 846 N N . ILE A 1 111 ? 2.358 7.707 -6.862 1.00 92.25 111 ILE A N 1
ATOM 847 C CA . ILE A 1 111 ? 1.176 7.077 -6.285 1.00 92.25 111 ILE A CA 1
ATOM 848 C C . ILE A 1 111 ? 0.524 6.192 -7.333 1.00 92.25 111 ILE A C 1
ATOM 850 O O . ILE A 1 111 ? -0.005 6.667 -8.328 1.00 92.25 111 ILE A O 1
ATOM 854 N N . VAL A 1 112 ? 0.530 4.896 -7.063 1.00 93.56 112 VAL A N 1
ATOM 855 C CA . VAL A 1 112 ? -0.007 3.873 -7.959 1.00 93.56 112 VAL A CA 1
ATOM 856 C C . VAL A 1 112 ? -1.286 3.268 -7.436 1.00 93.56 112 VAL A C 1
ATOM 858 O O . VAL A 1 112 ? -1.919 2.509 -8.143 1.00 93.56 112 VAL A O 1
ATOM 861 N N . GLY A 1 113 ? -1.685 3.536 -6.194 1.00 93.88 113 GLY A N 1
ATOM 862 C CA . GLY A 1 113 ? -2.920 2.974 -5.671 1.00 93.88 113 GLY A CA 1
ATOM 863 C C . GLY A 1 113 ? -3.538 3.788 -4.556 1.00 93.88 113 GLY A C 1
ATOM 864 O O . GLY A 1 113 ? -2.841 4.426 -3.766 1.00 93.88 113 GLY A O 1
ATOM 865 N N . THR A 1 114 ? -4.861 3.727 -4.470 1.00 93.12 114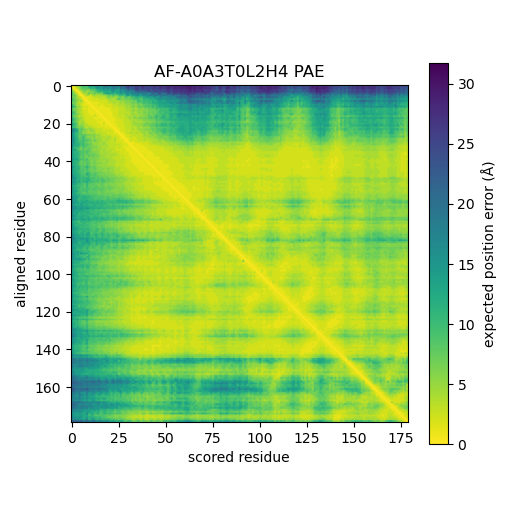 THR A N 1
ATOM 866 C CA . THR A 1 114 ? -5.659 4.408 -3.453 1.00 93.12 114 THR A CA 1
ATOM 867 C C . THR A 1 114 ? -6.555 3.412 -2.724 1.00 93.12 114 THR A C 1
ATOM 869 O O . THR A 1 114 ? -7.110 2.478 -3.311 1.00 93.12 114 THR A O 1
ATOM 872 N N . ALA A 1 115 ? -6.683 3.591 -1.411 1.00 94.19 115 ALA A N 1
ATOM 873 C CA . ALA A 1 115 ? -7.611 2.824 -0.596 1.00 94.19 115 ALA A CA 1
ATOM 874 C C . ALA A 1 115 ? -9.014 3.445 -0.606 1.00 94.19 115 ALA A C 1
ATOM 876 O O . ALA A 1 115 ? -9.187 4.660 -0.703 1.00 94.19 115 ALA A O 1
ATOM 877 N N . ASP A 1 116 ? -10.030 2.604 -0.443 1.00 92.56 116 ASP A N 1
ATOM 878 C CA . ASP A 1 116 ? -11.410 3.038 -0.268 1.00 92.56 116 ASP A CA 1
ATOM 879 C C . ASP A 1 116 ? -11.600 3.545 1.165 1.00 92.56 116 ASP A C 1
ATOM 881 O O . ASP A 1 116 ? -11.697 2.759 2.113 1.00 92.56 116 ASP A O 1
ATOM 885 N N . LYS A 1 117 ? -11.680 4.870 1.330 1.00 90.25 117 LYS A N 1
ATOM 886 C CA . LYS A 1 117 ? -11.888 5.535 2.626 1.00 90.25 117 LYS A CA 1
ATOM 887 C C . LYS A 1 117 ? -13.103 5.002 3.388 1.00 90.25 117 LYS A C 1
ATOM 889 O O . LYS A 1 117 ? -13.079 4.971 4.617 1.00 90.25 117 LYS A O 1
ATOM 894 N N . ASN A 1 118 ? -14.152 4.560 2.691 1.00 91.00 118 ASN A N 1
ATOM 895 C CA . ASN A 1 118 ? -15.367 4.052 3.336 1.00 91.00 118 ASN A CA 1
ATOM 896 C C . ASN A 1 118 ? -15.147 2.681 3.987 1.00 91.00 118 ASN A C 1
ATOM 898 O O . ASN A 1 118 ? -15.860 2.323 4.922 1.00 91.00 118 ASN A O 1
ATOM 902 N N . VAL A 1 119 ? -14.163 1.921 3.500 1.00 91.31 119 VAL A N 1
ATOM 903 C CA . VAL A 1 119 ? -13.796 0.604 4.033 1.00 91.31 119 VAL A CA 1
ATOM 904 C C . VAL A 1 119 ? -12.629 0.731 5.004 1.00 91.31 119 VAL A C 1
ATOM 906 O O . VAL A 1 119 ? -12.697 0.227 6.121 1.00 91.31 119 VAL A O 1
ATOM 909 N N . ALA A 1 120 ? -11.565 1.418 4.594 1.00 90.50 120 ALA A N 1
ATOM 910 C CA . ALA A 1 120 ? -10.343 1.552 5.373 1.00 90.50 120 ALA A CA 1
ATOM 911 C C . ALA A 1 120 ? -10.447 2.603 6.487 1.00 90.50 120 ALA A C 1
ATOM 913 O O . ALA A 1 120 ? -9.546 2.672 7.313 1.00 90.50 120 ALA A O 1
ATOM 914 N N . GLY A 1 121 ? -11.481 3.451 6.500 1.00 89.69 121 GLY A N 1
ATOM 915 C CA . GLY A 1 121 ? -11.737 4.490 7.509 1.00 89.69 121 GLY A CA 1
ATOM 916 C C . GLY A 1 121 ? -10.816 5.717 7.448 1.00 89.69 121 GLY A C 1
ATOM 917 O O . GLY A 1 121 ? -11.127 6.754 8.038 1.00 89.69 121 GLY A O 1
ATOM 918 N N . LYS A 1 122 ? -9.697 5.633 6.721 1.00 89.94 122 LYS A N 1
ATOM 919 C CA . LYS A 1 122 ? -8.745 6.722 6.456 1.00 89.94 122 LYS A CA 1
ATOM 920 C C . LYS A 1 122 ? -8.228 6.636 5.024 1.00 89.94 122 LYS A C 1
ATOM 922 O O . LYS A 1 122 ? -8.341 5.591 4.387 1.00 89.94 122 LYS A O 1
ATOM 927 N N . ASP A 1 123 ? -7.628 7.725 4.562 1.00 91.50 123 ASP A N 1
ATOM 928 C CA . ASP A 1 123 ? -6.995 7.800 3.251 1.00 91.50 123 ASP A CA 1
ATOM 929 C C . ASP A 1 123 ? -5.603 7.151 3.309 1.00 91.50 123 ASP A C 1
ATOM 931 O O . ASP A 1 123 ? -4.704 7.593 4.037 1.00 91.50 123 ASP A O 1
ATOM 935 N N . TYR A 1 124 ? -5.455 6.052 2.572 1.00 93.44 124 TYR A N 1
ATOM 936 C CA . TYR A 1 124 ? -4.196 5.340 2.390 1.00 93.44 124 TYR A CA 1
ATOM 937 C C . TYR A 1 124 ? -3.859 5.280 0.906 1.00 93.44 124 TYR A C 1
ATOM 939 O O . TYR A 1 124 ? -4.737 5.064 0.069 1.00 93.44 124 TYR A O 1
ATOM 947 N N . PHE A 1 125 ? -2.576 5.408 0.604 1.00 92.75 125 PHE A N 1
ATOM 948 C CA . PHE A 1 125 ? -2.040 5.358 -0.743 1.00 92.75 125 PHE A CA 1
ATOM 949 C C . PHE A 1 125 ? -0.882 4.383 -0.809 1.00 92.75 125 PHE A C 1
ATOM 951 O O . PHE A 1 125 ? -0.104 4.248 0.140 1.00 92.75 125 PHE A O 1
ATOM 958 N N . ILE A 1 126 ? -0.769 3.715 -1.944 1.00 93.31 126 ILE A N 1
ATOM 959 C CA . ILE A 1 126 ? 0.374 2.882 -2.273 1.00 93.31 126 ILE A CA 1
ATOM 960 C C . ILE A 1 126 ? 1.195 3.667 -3.276 1.00 93.31 126 ILE A C 1
ATOM 962 O O . ILE A 1 126 ? 0.677 4.086 -4.309 1.00 93.31 126 ILE A O 1
ATOM 966 N N . ALA A 1 127 ? 2.463 3.877 -2.946 1.00 92.94 127 ALA A N 1
ATOM 967 C CA . ALA A 1 127 ? 3.404 4.528 -3.834 1.00 92.94 127 ALA A CA 1
ATOM 968 C C . ALA A 1 127 ? 4.474 3.537 -4.289 1.00 92.94 127 ALA A C 1
ATOM 970 O O . ALA A 1 127 ? 4.843 2.630 -3.539 1.00 92.94 127 ALA A O 1
ATOM 971 N N . CYS A 1 128 ? 4.957 3.717 -5.507 1.00 94.00 128 CYS A N 1
ATOM 972 C CA . CYS A 1 128 ? 5.894 2.843 -6.187 1.00 94.00 128 CYS A CA 1
ATOM 973 C C . CYS A 1 128 ? 7.072 3.664 -6.704 1.00 94.00 128 CYS A C 1
ATOM 975 O O . CYS A 1 128 ? 6.874 4.756 -7.224 1.00 94.00 128 CYS A O 1
ATOM 977 N N . ILE A 1 129 ? 8.280 3.147 -6.528 1.00 92.56 129 ILE A N 1
ATOM 978 C CA . ILE A 1 129 ? 9.449 3.560 -7.303 1.00 92.56 129 ILE A CA 1
ATOM 979 C C . ILE A 1 129 ? 9.744 2.429 -8.281 1.00 92.56 129 ILE A C 1
ATOM 981 O O . ILE A 1 129 ? 9.752 1.257 -7.881 1.00 92.56 129 ILE A O 1
ATOM 985 N N . ASP A 1 130 ? 9.913 2.784 -9.545 1.00 93.56 130 ASP A N 1
ATOM 986 C CA . ASP A 1 130 ? 10.067 1.832 -10.634 1.00 93.56 130 ASP A CA 1
ATOM 987 C C . ASP A 1 130 ? 11.404 1.090 -10.541 1.00 93.56 130 ASP A C 1
ATOM 989 O O . ASP A 1 130 ? 12.362 1.527 -9.886 1.00 93.56 130 ASP A O 1
ATOM 993 N N . GLY A 1 131 ? 11.444 -0.077 -11.172 1.00 91.25 131 GLY A N 1
ATOM 994 C CA . GLY A 1 131 ? 12.650 -0.853 -11.334 1.00 91.25 131 GLY A CA 1
ATOM 995 C C . GLY A 1 131 ? 13.564 -0.265 -12.402 1.00 91.25 131 GLY A C 1
ATOM 996 O O . GLY A 1 131 ? 13.214 0.606 -13.189 1.00 91.25 131 GLY A O 1
ATOM 997 N N . ASN A 1 132 ? 14.786 -0.770 -12.420 1.00 91.75 132 ASN A N 1
ATOM 998 C CA . ASN A 1 132 ? 15.737 -0.561 -13.500 1.00 91.75 132 ASN A CA 1
ATOM 999 C C . ASN A 1 132 ? 16.475 -1.876 -13.782 1.00 91.75 132 ASN A C 1
ATOM 1001 O O . ASN A 1 132 ? 16.225 -2.895 -13.129 1.00 91.75 132 ASN A O 1
ATOM 1005 N N . ALA A 1 133 ? 17.439 -1.860 -14.706 1.00 91.38 133 ALA A N 1
ATOM 1006 C CA . ALA A 1 133 ? 18.169 -3.057 -15.127 1.00 91.38 133 ALA A CA 1
ATOM 1007 C C . ALA A 1 133 ? 18.870 -3.804 -13.971 1.00 91.38 133 ALA A C 1
ATOM 1009 O O . ALA A 1 133 ? 19.237 -4.972 -14.100 1.00 91.38 133 ALA A O 1
ATOM 1010 N N . ASN A 1 134 ? 19.066 -3.141 -12.830 1.00 91.38 134 ASN A N 1
ATOM 1011 C CA . ASN A 1 134 ? 19.834 -3.632 -11.694 1.00 91.38 134 ASN A CA 1
ATOM 1012 C C . ASN A 1 134 ? 19.030 -3.709 -10.390 1.00 91.38 134 ASN A C 1
ATOM 1014 O O . ASN A 1 134 ? 19.530 -4.265 -9.409 1.00 91.38 134 ASN A O 1
ATOM 1018 N N . GLN A 1 135 ? 17.830 -3.133 -10.337 1.00 92.19 135 GLN A N 1
ATOM 1019 C CA . GLN A 1 135 ? 17.055 -2.982 -9.110 1.00 92.19 135 GLN A CA 1
ATOM 1020 C C . GLN A 1 135 ? 15.574 -3.224 -9.388 1.00 92.19 135 GLN A C 1
ATOM 1022 O O . GLN A 1 135 ? 15.008 -2.646 -10.306 1.00 92.19 135 GLN A O 1
ATOM 1027 N N . ALA A 1 136 ? 14.948 -4.069 -8.571 1.00 92.00 136 ALA A N 1
ATOM 1028 C CA . ALA A 1 136 ? 13.513 -4.311 -8.635 1.00 92.00 136 ALA A CA 1
ATOM 1029 C C . ALA A 1 136 ? 12.719 -3.090 -8.123 1.00 92.00 136 ALA A C 1
ATOM 1031 O O . ALA A 1 136 ? 13.216 -2.379 -7.238 1.00 92.00 136 ALA A O 1
ATOM 1032 N N . PRO A 1 137 ? 11.482 -2.884 -8.611 1.00 93.12 137 PRO A N 1
ATOM 1033 C CA . PRO A 1 137 ? 10.605 -1.832 -8.123 1.00 93.12 137 PRO A CA 1
ATOM 1034 C C . PRO A 1 137 ? 10.271 -2.054 -6.652 1.00 93.12 137 PRO A C 1
ATOM 1036 O O . PRO A 1 137 ? 10.301 -3.178 -6.131 1.00 93.12 137 PRO A O 1
ATOM 1039 N N . LYS A 1 138 ? 9.917 -0.971 -5.969 1.00 92.62 138 LYS A N 1
ATOM 1040 C CA . LYS A 1 138 ? 9.593 -1.012 -4.546 1.00 92.62 138 LYS A CA 1
ATOM 1041 C C . LYS A 1 138 ? 8.324 -0.240 -4.248 1.00 92.62 138 LYS A C 1
ATOM 1043 O O . LYS A 1 138 ? 8.161 0.910 -4.636 1.00 92.62 138 LYS A O 1
ATOM 1048 N N . PHE A 1 139 ? 7.472 -0.863 -3.448 1.00 93.31 139 PHE A N 1
ATOM 1049 C CA . PHE A 1 139 ? 6.195 -0.330 -3.006 1.00 93.31 139 PHE A CA 1
ATOM 1050 C C . PHE A 1 139 ? 6.257 0.086 -1.538 1.00 93.31 139 PHE A C 1
ATOM 1052 O O . PHE A 1 139 ? 6.845 -0.603 -0.697 1.00 93.31 139 PHE A O 1
ATOM 1059 N N . ILE A 1 140 ? 5.606 1.193 -1.206 1.00 93.06 140 ILE A N 1
ATOM 1060 C CA . ILE A 1 140 ? 5.443 1.677 0.165 1.00 93.06 140 ILE A CA 1
ATOM 1061 C C . ILE A 1 140 ? 3.991 2.063 0.419 1.00 93.06 140 ILE A C 1
ATOM 1063 O O . ILE A 1 140 ? 3.264 2.452 -0.494 1.00 93.06 140 ILE A O 1
ATOM 1067 N N . LEU A 1 141 ? 3.576 1.966 1.680 1.00 94.25 141 LEU A N 1
ATOM 1068 C CA . LEU A 1 141 ? 2.264 2.412 2.125 1.00 94.25 141 LEU A CA 1
ATOM 1069 C C . LEU A 1 141 ? 2.391 3.790 2.775 1.00 94.25 141 LEU A C 1
ATOM 1071 O O . LEU A 1 141 ? 3.253 4.007 3.629 1.00 94.25 141 LEU A O 1
ATOM 1075 N N . ILE A 1 142 ? 1.502 4.706 2.417 1.00 93.00 142 ILE A N 1
ATOM 1076 C CA . ILE A 1 142 ? 1.430 6.049 2.985 1.00 93.00 142 ILE A CA 1
ATOM 1077 C C . ILE A 1 142 ? 0.011 6.270 3.497 1.00 93.00 142 ILE A C 1
ATOM 1079 O O . ILE A 1 142 ? -0.963 5.950 2.825 1.00 93.00 142 ILE A O 1
ATOM 1083 N N . ARG A 1 143 ? -0.121 6.819 4.700 1.00 92.88 143 ARG A N 1
ATOM 1084 C CA . ARG A 1 143 ? -1.399 7.279 5.248 1.00 92.88 143 ARG A CA 1
ATOM 1085 C C . ARG A 1 143 ? -1.444 8.793 5.177 1.00 92.88 143 ARG A C 1
ATOM 1087 O O . ARG A 1 143 ? -0.592 9.435 5.793 1.00 92.88 143 ARG A O 1
ATOM 1094 N N . GLN A 1 144 ? -2.421 9.358 4.479 1.00 90.50 144 GLN A N 1
ATOM 1095 C CA . GLN A 1 144 ? -2.536 10.808 4.349 1.00 90.50 144 GLN A CA 1
ATOM 1096 C C . GLN A 1 144 ? -2.760 11.465 5.714 1.00 90.50 144 GLN A C 1
ATOM 1098 O O . GLN A 1 144 ? -3.474 10.939 6.575 1.00 90.50 144 GLN A O 1
ATOM 1103 N N . THR A 1 145 ? -2.119 12.611 5.918 1.00 86.94 145 THR A N 1
ATOM 1104 C CA . THR A 1 145 ? -2.287 13.459 7.107 1.00 86.94 145 THR A CA 1
ATOM 1105 C C . THR A 1 145 ? -2.942 14.794 6.783 1.00 86.94 145 THR A C 1
ATOM 1107 O O . THR A 1 145 ? -3.519 15.414 7.675 1.00 86.94 145 THR A O 1
ATOM 1110 N N . SER A 1 146 ? -2.873 15.228 5.529 1.00 82.44 146 SER A N 1
ATOM 1111 C CA . SER A 1 146 ? -3.571 16.401 5.011 1.00 82.44 146 SER A CA 1
ATOM 1112 C C . SER A 1 146 ? -4.949 16.039 4.435 1.00 82.44 146 SER A C 1
ATOM 1114 O O . SER A 1 146 ? -5.333 14.872 4.390 1.00 82.44 146 SER A O 1
ATOM 1116 N N . THR A 1 147 ? -5.739 17.052 4.081 1.00 80.06 147 THR A N 1
ATOM 1117 C CA . THR A 1 147 ? -7.161 16.908 3.715 1.00 80.06 147 THR A CA 1
ATOM 1118 C C . THR A 1 147 ? -7.448 17.110 2.230 1.00 80.06 147 THR A C 1
ATOM 1120 O O . THR A 1 147 ? -8.613 17.047 1.835 1.00 80.06 147 THR A O 1
ATOM 1123 N N . GLY A 1 148 ? -6.443 17.436 1.420 1.00 81.31 148 GLY A N 1
ATOM 1124 C CA . GLY A 1 148 ? -6.616 17.625 -0.012 1.00 81.31 148 GLY A CA 1
ATOM 1125 C C . GLY A 1 148 ? -6.749 16.305 -0.761 1.00 81.31 148 GLY A C 1
ATOM 1126 O O . GLY A 1 148 ? -6.757 15.217 -0.187 1.00 81.31 148 GLY A O 1
ATOM 1127 N N . THR A 1 149 ? -6.922 16.410 -2.073 1.00 82.56 149 THR A N 1
ATOM 1128 C CA . THR A 1 149 ? -7.088 15.241 -2.939 1.00 82.56 149 THR A CA 1
ATOM 1129 C C . THR A 1 149 ? -5.743 14.839 -3.508 1.00 82.56 149 THR A C 1
ATOM 1131 O O . THR A 1 149 ? -5.030 15.671 -4.058 1.00 82.56 149 THR A O 1
ATOM 1134 N N . VAL A 1 150 ? -5.433 13.557 -3.383 1.00 83.00 150 VAL A N 1
ATOM 1135 C CA . VAL A 1 150 ? -4.261 12.918 -3.966 1.00 83.00 150 VAL A CA 1
ATOM 1136 C C . VAL A 1 150 ? -4.744 12.005 -5.088 1.00 83.00 150 VAL A C 1
ATOM 1138 O O . VAL A 1 150 ? -5.729 11.279 -4.917 1.00 83.00 150 VAL A O 1
ATOM 1141 N N . THR A 1 151 ? -4.085 12.076 -6.235 1.00 85.81 151 THR A N 1
ATOM 1142 C CA . THR A 1 151 ? -4.436 11.342 -7.453 1.00 85.81 151 THR A CA 1
ATOM 1143 C C . THR A 1 151 ? -3.373 10.311 -7.817 1.00 85.81 151 THR A C 1
ATOM 1145 O O . THR A 1 151 ? -2.244 10.359 -7.330 1.00 85.81 151 THR A O 1
ATOM 1148 N N . LEU A 1 152 ? -3.757 9.330 -8.638 1.00 86.25 152 LEU A N 1
ATOM 1149 C CA . LEU A 1 152 ? -2.798 8.392 -9.220 1.00 86.25 152 LEU A CA 1
ATOM 1150 C C . LEU A 1 152 ? -1.823 9.157 -10.131 1.00 86.25 152 LEU A C 1
ATOM 1152 O O . LEU A 1 152 ? -2.209 10.155 -10.742 1.00 86.25 152 LEU A O 1
ATOM 1156 N N . GLY A 1 153 ? -0.558 8.743 -10.143 1.00 83.06 153 GLY A N 1
ATOM 1157 C CA . GLY A 1 153 ? 0.528 9.418 -10.854 1.00 83.06 153 GLY A CA 1
ATOM 1158 C C . GLY A 1 153 ? 1.132 10.623 -10.128 1.00 83.06 153 GLY A C 1
ATOM 1159 O O . GLY A 1 153 ? 2.145 11.154 -10.583 1.00 83.06 153 GLY A O 1
ATOM 1160 N N . ASP A 1 154 ? 0.582 11.056 -8.985 1.00 84.81 154 ASP A N 1
ATOM 1161 C CA . ASP A 1 154 ? 1.194 12.137 -8.210 1.00 84.81 154 ASP A CA 1
ATOM 1162 C C . ASP A 1 154 ? 2.574 11.710 -7.688 1.00 84.81 154 ASP A C 1
ATOM 1164 O O . ASP A 1 154 ? 2.721 10.737 -6.938 1.00 84.81 154 ASP A O 1
ATOM 1168 N N . ASN A 1 155 ? 3.593 12.481 -8.068 1.00 84.44 155 ASN A N 1
ATOM 1169 C CA . ASN A 1 155 ? 4.963 12.264 -7.626 1.00 84.44 155 ASN A CA 1
ATOM 1170 C C . ASN A 1 155 ? 5.128 12.750 -6.187 1.00 84.44 155 ASN A C 1
ATOM 1172 O O . ASN A 1 155 ? 4.755 13.873 -5.832 1.00 84.44 155 ASN A O 1
ATOM 1176 N N . ASN A 1 156 ? 5.761 11.936 -5.358 1.00 83.69 156 ASN A N 1
ATOM 1177 C CA . ASN A 1 156 ? 6.298 12.390 -4.093 1.00 83.69 156 ASN A CA 1
ATOM 1178 C C . ASN A 1 156 ? 7.571 13.210 -4.346 1.00 83.69 156 ASN A C 1
ATOM 1180 O O . ASN A 1 156 ? 8.461 12.802 -5.078 1.00 83.69 156 ASN A O 1
ATOM 1184 N N . THR A 1 157 ? 7.636 14.376 -3.718 1.00 78.94 157 THR A N 1
ATOM 1185 C CA . THR A 1 157 ? 8.712 15.366 -3.855 1.00 78.94 157 THR A CA 1
ATOM 1186 C C . THR A 1 157 ? 9.735 15.279 -2.725 1.00 78.94 157 THR A C 1
ATOM 1188 O O . THR A 1 157 ? 10.702 16.034 -2.696 1.00 78.94 157 THR A O 1
ATOM 1191 N N . THR A 1 158 ? 9.513 14.391 -1.752 1.00 75.62 158 THR A N 1
ATOM 1192 C CA . THR A 1 158 ? 10.435 14.164 -0.634 1.00 75.62 158 THR A CA 1
ATOM 1193 C C . THR A 1 158 ? 11.330 12.964 -0.913 1.00 75.62 158 THR A C 1
ATOM 1195 O O . THR A 1 158 ? 10.824 11.898 -1.241 1.00 75.62 158 THR A O 1
ATOM 1198 N N . ASP A 1 159 ? 12.632 13.063 -0.660 1.00 73.69 159 ASP A N 1
ATOM 1199 C CA . ASP A 1 159 ? 13.512 11.891 -0.706 1.00 73.69 159 ASP A CA 1
ATOM 1200 C C . ASP A 1 159 ? 13.098 10.861 0.365 1.00 73.69 159 ASP A C 1
ATOM 1202 O O . ASP A 1 159 ? 13.323 11.029 1.573 1.00 73.69 159 ASP A O 1
ATOM 1206 N N . ILE A 1 160 ? 12.462 9.767 -0.062 1.00 78.69 160 ILE A N 1
ATOM 1207 C CA . ILE A 1 160 ? 12.050 8.684 0.835 1.00 78.69 160 ILE A CA 1
ATOM 1208 C C . ILE A 1 160 ? 13.172 7.654 0.929 1.00 78.69 160 ILE A C 1
ATOM 1210 O O . ILE A 1 160 ? 13.373 6.822 0.045 1.00 78.69 160 ILE A O 1
ATOM 1214 N N . ASN A 1 161 ? 13.869 7.664 2.062 1.00 76.62 161 ASN A N 1
ATOM 1215 C CA . ASN A 1 161 ? 14.885 6.675 2.407 1.00 76.62 161 ASN A CA 1
ATOM 1216 C C . ASN A 1 161 ? 14.359 5.691 3.476 1.00 76.62 161 ASN A C 1
ATOM 1218 O O . ASN A 1 161 ? 13.165 5.631 3.773 1.00 76.62 161 ASN A O 1
ATOM 1222 N N . ALA A 1 162 ? 15.239 4.870 4.055 1.00 71.81 162 ALA A N 1
ATOM 1223 C CA . ALA A 1 162 ? 14.863 3.876 5.065 1.00 71.81 162 ALA A CA 1
ATOM 1224 C C . ALA A 1 162 ? 14.398 4.475 6.411 1.00 71.81 162 ALA A C 1
ATOM 1226 O O . ALA A 1 162 ? 13.716 3.783 7.165 1.00 71.81 162 ALA A O 1
ATOM 1227 N N . THR A 1 163 ? 14.730 5.734 6.711 1.00 78.62 163 THR A N 1
ATOM 1228 C CA . THR A 1 163 ? 14.389 6.412 7.972 1.00 78.62 163 THR A CA 1
ATOM 1229 C C . THR A 1 163 ? 13.282 7.455 7.824 1.00 78.62 163 THR A C 1
ATOM 1231 O O . THR A 1 163 ? 12.687 7.826 8.835 1.00 78.62 163 THR A O 1
ATOM 1234 N N . SER A 1 164 ? 12.936 7.883 6.603 1.00 82.06 164 SER A N 1
ATOM 1235 C CA . SER A 1 164 ? 11.853 8.848 6.352 1.00 82.06 164 SER A CA 1
ATOM 1236 C C . SER A 1 164 ? 10.534 8.371 6.966 1.00 82.06 164 SER A C 1
ATOM 1238 O O . SER A 1 164 ? 10.120 7.233 6.743 1.00 82.06 164 SER A O 1
ATOM 1240 N N . THR A 1 165 ? 9.860 9.211 7.744 1.00 84.06 165 THR A N 1
ATOM 1241 C CA . THR A 1 165 ? 8.555 8.900 8.364 1.00 84.06 165 THR A CA 1
ATOM 1242 C C . THR A 1 165 ? 7.400 9.638 7.700 1.00 84.06 165 THR A C 1
ATOM 1244 O O . THR A 1 165 ? 6.241 9.306 7.944 1.00 84.06 165 THR A O 1
ATOM 1247 N N . THR A 1 166 ? 7.706 10.607 6.842 1.00 85.62 166 THR A N 1
ATOM 1248 C CA . THR A 1 166 ? 6.743 11.458 6.147 1.00 85.62 166 THR A CA 1
ATOM 1249 C C . THR A 1 166 ? 7.042 11.503 4.654 1.00 85.62 166 THR A C 1
ATOM 1251 O O . THR A 1 166 ? 8.200 11.401 4.252 1.00 85.62 166 THR A O 1
ATOM 1254 N N . ALA A 1 167 ? 5.998 11.682 3.856 1.00 85.50 167 ALA A N 1
ATOM 1255 C CA . ALA A 1 167 ? 6.053 11.925 2.420 1.00 85.50 167 ALA A CA 1
ATOM 1256 C C . ALA A 1 167 ? 5.294 13.220 2.105 1.00 85.50 167 ALA A C 1
ATOM 1258 O O . ALA A 1 167 ? 4.316 13.529 2.795 1.00 85.50 167 ALA A O 1
ATOM 1259 N N . THR A 1 168 ? 5.734 13.943 1.078 1.00 85.56 168 THR A N 1
ATOM 1260 C CA . THR A 1 168 ? 5.078 15.160 0.580 1.00 85.56 168 THR A CA 1
ATOM 1261 C C . THR A 1 168 ? 4.892 15.014 -0.917 1.00 85.56 168 THR A C 1
ATOM 1263 O O . THR A 1 168 ? 5.842 14.702 -1.625 1.00 85.56 168 THR A O 1
ATOM 1266 N N . PHE A 1 169 ? 3.687 15.237 -1.411 1.00 81.44 169 PHE A N 1
ATOM 1267 C CA . PHE A 1 169 ? 3.341 15.044 -2.813 1.00 81.44 169 PHE A CA 1
ATOM 1268 C C . PHE A 1 169 ? 3.477 16.349 -3.607 1.00 81.44 169 PHE A C 1
ATOM 1270 O O . PHE A 1 169 ? 3.597 17.433 -3.034 1.00 81.44 169 PHE A O 1
ATOM 1277 N N . SER A 1 170 ? 3.503 16.248 -4.934 1.00 78.56 170 SER A N 1
ATOM 1278 C CA . SER A 1 170 ? 3.635 17.360 -5.892 1.00 78.56 170 SER A CA 1
ATOM 1279 C C . SER A 1 170 ? 2.618 18.488 -5.674 1.00 78.56 170 SER A C 1
ATOM 1281 O O . SER A 1 170 ? 2.917 19.656 -5.913 1.00 78.56 170 SER A O 1
ATOM 1283 N N . ASN A 1 171 ? 1.436 18.147 -5.166 1.00 76.38 171 ASN A N 1
ATOM 1284 C CA . ASN A 1 171 ? 0.347 19.061 -4.821 1.00 76.38 171 ASN A CA 1
ATOM 1285 C C . ASN A 1 171 ? 0.468 19.686 -3.410 1.00 76.38 171 ASN A C 1
ATOM 1287 O O . ASN A 1 171 ? -0.410 20.443 -3.002 1.00 76.38 171 ASN A O 1
ATOM 1291 N N . GLY A 1 172 ? 1.539 19.389 -2.665 1.00 79.62 172 GLY A N 1
ATOM 1292 C CA . GLY A 1 172 ? 1.775 19.879 -1.303 1.00 79.62 172 GLY A CA 1
ATOM 1293 C C . GLY A 1 172 ? 1.084 19.069 -0.200 1.00 79.62 172 GLY A C 1
ATOM 1294 O O . GLY A 1 172 ? 1.231 19.396 0.979 1.00 79.62 172 GLY A O 1
ATOM 1295 N N . GLU A 1 173 ? 0.356 18.006 -0.550 1.00 83.81 173 GLU A N 1
ATOM 1296 C CA . GLU A 1 173 ? -0.254 17.101 0.421 1.00 83.81 173 GLU A CA 1
ATOM 1297 C C . GLU A 1 173 ? 0.816 16.279 1.148 1.00 83.81 173 GLU A C 1
ATOM 1299 O O . GLU A 1 173 ? 1.874 15.978 0.601 1.00 83.81 173 GLU A O 1
ATOM 1304 N N . THR A 1 174 ? 0.548 15.892 2.394 1.00 86.25 174 THR A N 1
ATOM 1305 C CA . THR A 1 174 ? 1.494 15.148 3.234 1.00 86.25 174 THR A CA 1
ATOM 1306 C C . THR A 1 174 ? 0.888 13.854 3.750 1.00 86.25 174 THR A C 1
ATOM 1308 O O . THR A 1 174 ? -0.325 13.735 3.962 1.00 86.25 174 THR A O 1
ATOM 1311 N N . GLY A 1 175 ? 1.747 12.872 4.000 1.00 88.00 175 GLY A N 1
ATOM 1312 C CA . GLY A 1 175 ? 1.355 11.613 4.613 1.00 88.00 175 GLY A CA 1
ATOM 1313 C C . GLY A 1 175 ? 2.433 11.024 5.509 1.00 88.00 175 GLY A C 1
ATOM 1314 O O . GLY A 1 175 ? 3.613 11.349 5.406 1.00 88.00 175 GLY A O 1
ATOM 1315 N N . THR A 1 176 ? 2.021 10.131 6.404 1.00 90.44 176 THR A N 1
ATOM 1316 C CA . THR A 1 176 ? 2.915 9.298 7.214 1.00 90.44 176 THR A CA 1
ATOM 1317 C C . THR A 1 176 ? 3.241 8.016 6.462 1.00 90.44 176 THR A C 1
ATOM 1319 O O . THR A 1 176 ? 2.331 7.299 6.047 1.00 90.44 176 THR A O 1
ATOM 1322 N N . ILE A 1 177 ? 4.522 7.687 6.341 1.00 89.38 177 ILE A N 1
ATOM 1323 C CA . ILE A 1 177 ? 4.974 6.430 5.742 1.00 89.38 177 ILE A CA 1
ATOM 1324 C C . ILE A 1 177 ? 4.776 5.304 6.752 1.00 89.38 177 ILE A C 1
ATOM 1326 O O . ILE A 1 177 ? 5.218 5.377 7.901 1.00 89.38 177 ILE A O 1
ATOM 1330 N N . LEU A 1 178 ? 4.115 4.247 6.304 1.00 87.25 178 LEU A N 1
ATOM 1331 C CA . LEU A 1 178 ? 3.811 3.064 7.083 1.00 87.25 178 LEU A CA 1
ATOM 1332 C C . LEU A 1 178 ? 4.705 1.918 6.610 1.00 87.25 178 LEU A C 1
ATOM 1334 O O . LEU A 1 178 ? 4.553 1.421 5.496 1.00 87.25 178 LEU A O 1
ATOM 1338 N N . ARG A 1 179 ? 5.650 1.529 7.469 1.00 78.94 179 ARG A N 1
ATOM 1339 C CA . ARG A 1 179 ? 6.498 0.346 7.287 1.00 78.94 179 ARG A CA 1
ATOM 1340 C C . ARG A 1 179 ? 5.938 -0.854 8.043 1.00 78.94 179 ARG A C 1
ATOM 1342 O O . ARG A 1 179 ? 5.196 -0.635 9.034 1.00 78.94 179 ARG A O 1
#

Radius of gyration: 22.23 Å; Cα contacts (8 Å, |Δi|>4): 331; chains: 1; bounding box: 62×44×64 Å

Sequence (179 aa):
MKKAFTMIELIFVIVILGILAAVALPKFLGVAQQAHEGNLKSFVGTLNRTVAPTLWSESISGGHDGDIAYTALQYDKDTNPDGNLTKYIDMPKEIKNMDLSDCNSTTDYQIVGTADKNVAGKDYFIACIDGNANQAPKFILIRQTSTGTVTLGDNNTTDINATSTTATFSNGETGTILR

Secondary structure (DSSP, 8-state):
---PPPHHHHHHHHHHHHHHHHHHHHHHHHHHHHHHHHHHHHHHHHIIIIIHHHHHHHHHHHTSTT-SGGG--EEETTTBTT-GGGGTSPPPTTEEEEEGGG---SSS-EEEEEE-HHHHSS-EEEEEE--BTTB--EEEEEEE-S-S---TTPBB-S---SS--EEEBTTS-EEEEE-

Nearest PDB structures (foldseek):
  1e5p-assembly3_C  TM=3.036E-01  e=1.239E+00  Mesocricetus auratus
  3fiq-assembly1_A  TM=2.631E-01  e=2.810E+00  Rattus norvegicus
  2aco-assembly1_B  TM=2.741E-01  e=3.551E+00  Escherichia coli
  6ubo-assembly1_B  TM=2.886E-01  e=7.164E+00  Escherichia coli K-12
  1qwd-assembly1_B  TM=2.419E-01  e=5.044E+00  Escherichia coli

Mean predicted aligned error: 6.37 Å